Protein AF-A0A9W8ZQ40-F1 (afdb_monomer)

Organism: NCBI:txid40482

pLDDT: mean 75.4, std 16.94, range [28.48, 97.38]

Foldseek 3Di:
DQQKAKDLPLFPDPCSVVLRVCLVLLVVVLCVQAQALAGGDDDQWHFLLCRLLSQLLCLQSVNVVSSPSNLCLLVQLQVVQQCCCCPVVPQPFAGAQFRIGDSNSDHDDDPQRVAERNSLLRNLDDLRSLVRSLGRLLRDDFQHADPFNLADSHQQDQQQLVLQSSLVSLVSSVVVCVVVVHDRPPSSVVCSVPRDAQDLQLRRGDNCLLPDLSNQQEELSLLCCPPVRDPGPNDDVVSSVVSVVSSVVRHPQQRYADQDDDPPQDADPVGHTRRHHRCSSVCVSVVQVVPAPDDLCNLVPDPDPPDDSDRRDMHMGNGDDSDDPD

Mean predicted aligned error: 10.19 Å

Secondary structure (DSSP, 8-state):
----EEE-TT--STTHHHHHHHHHHHHHHHHHHH-SSSPPBSSSSEETTTHHHHHGGGTTTT-HHHHHHHHTHHHHHHHHHHIIIIIIS--SSS-PPPSEE-TT-PBPS-HHHHHB-TTTT---SSHHHHHHHHHHHTS--SS-B-TTS-S-TTT--S-HHHHHHHHHHHHHHHHHHHHTTPPPPHHHHHHHHHSPPPP-SGGGS-TTTTT-GGGSSS--GGGGGTTTSPP-TT--HHHHHHHHHHHHHH--TTT--SSS--SS-EE-TTS-EET----HHHHHHHHHHTTTT--HHHHHTTSSTTS-SS----EEES---S----

Solvent-accessible surface area (backbone atoms only — not comparable to full-atom values): 18743 Å² total; per-residue (Å²): 134,83,67,44,51,74,46,49,85,64,36,85,56,88,58,36,65,60,50,49,52,49,54,56,49,50,54,52,50,46,53,74,63,38,49,46,61,58,60,45,58,83,78,93,32,27,36,46,58,48,37,58,68,67,32,57,49,30,34,33,45,55,34,48,72,46,35,51,48,25,58,56,50,57,68,70,35,43,69,60,22,31,48,47,35,33,70,74,68,62,42,95,50,34,28,58,73,56,38,34,23,50,99,84,60,48,66,50,92,54,72,60,43,76,26,53,58,68,39,51,63,66,58,82,58,64,71,68,48,28,47,24,29,40,46,26,65,50,65,76,68,82,61,34,30,58,86,51,65,66,64,61,30,87,73,50,55,68,36,34,48,60,49,49,46,48,38,49,36,37,49,49,48,46,53,50,28,54,75,70,72,45,88,66,64,65,56,40,58,51,40,47,74,64,56,74,76,64,38,80,70,63,35,29,68,48,99,56,43,88,74,42,64,76,62,31,38,43,47,71,55,75,52,38,53,59,80,71,38,69,94,46,90,82,67,52,68,69,58,50,50,52,52,43,54,50,44,72,75,58,44,39,55,82,57,24,50,45,55,81,67,50,98,73,79,43,60,48,99,87,69,48,56,57,45,41,55,67,35,67,67,47,54,49,46,54,58,47,62,79,47,48,90,63,50,74,68,60,54,74,63,69,85,62,86,94,60,78,73,69,73,81,44,55,50,69,41,53,65,40,76,76,71,77,86,126

InterPro domains:
  IPR008928 Six-hairpin glycosidase superfamily [SSF48208] (13-252)

Structure (mmCIF, N/CA/C/O backbone):
data_AF-A0A9W8ZQ40-F1
#
_entry.id   AF-A0A9W8ZQ40-F1
#
loop_
_atom_site.group_PDB
_atom_site.id
_atom_site.type_symbol
_atom_site.label_atom_id
_atom_site.label_alt_id
_atom_site.label_comp_id
_atom_site.label_asym_id
_atom_site.label_entity_id
_atom_site.label_seq_id
_atom_site.pdbx_PDB_ins_code
_atom_site.Cartn_x
_atom_site.Cartn_y
_atom_site.Cartn_z
_atom_site.occupancy
_atom_site.B_iso_or_equiv
_atom_site.auth_seq_id
_atom_site.auth_comp_id
_atom_site.auth_asym_id
_atom_site.auth_atom_id
_atom_site.pdbx_PDB_model_num
ATOM 1 N N . MET A 1 1 ? 30.594 -1.308 -3.135 1.00 40.81 1 MET A N 1
ATOM 2 C CA . MET A 1 1 ? 30.286 -2.737 -3.331 1.00 40.81 1 MET A CA 1
ATOM 3 C C . MET A 1 1 ? 28.881 -2.822 -3.890 1.00 40.81 1 MET A C 1
ATOM 5 O O . MET A 1 1 ? 27.976 -2.235 -3.310 1.00 40.81 1 MET A O 1
ATOM 9 N N . VAL A 1 2 ? 28.746 -3.383 -5.091 1.00 49.25 2 VAL A N 1
ATOM 10 C CA . VAL A 1 2 ? 27.466 -3.583 -5.780 1.00 49.25 2 VAL A CA 1
ATOM 11 C C . VAL A 1 2 ? 27.025 -4.997 -5.413 1.00 49.25 2 VAL A C 1
ATOM 13 O O . VAL A 1 2 ? 27.487 -5.946 -6.027 1.00 49.25 2 VAL A O 1
ATOM 16 N N . ASP A 1 3 ? 26.208 -5.144 -4.370 1.00 64.56 3 ASP A N 1
ATOM 17 C CA . ASP A 1 3 ? 25.923 -6.462 -3.766 1.00 64.56 3 ASP A CA 1
ATOM 18 C C . ASP A 1 3 ? 24.854 -7.289 -4.503 1.00 64.56 3 ASP A C 1
ATOM 20 O O . ASP A 1 3 ? 24.469 -8.362 -4.045 1.00 64.56 3 ASP A O 1
ATOM 24 N N . SER A 1 4 ? 24.360 -6.836 -5.660 1.00 71.50 4 SER A N 1
ATOM 25 C CA . SER A 1 4 ? 23.526 -7.670 -6.540 1.00 71.50 4 SER A CA 1
ATOM 26 C C . SER A 1 4 ? 23.573 -7.185 -7.981 1.00 71.50 4 SER A C 1
ATOM 28 O O . SER A 1 4 ? 23.633 -5.974 -8.205 1.00 71.50 4 SER A O 1
ATOM 30 N N . SER A 1 5 ? 23.465 -8.080 -8.959 1.00 75.00 5 SER A N 1
ATOM 31 C CA . SER A 1 5 ? 23.420 -7.733 -10.383 1.00 75.00 5 SER A CA 1
ATOM 32 C C . SER A 1 5 ? 22.507 -8.672 -11.177 1.00 75.00 5 SER A C 1
ATOM 34 O O . SER A 1 5 ? 22.215 -9.789 -10.753 1.00 75.00 5 SER A O 1
ATOM 36 N N . ILE A 1 6 ? 22.024 -8.187 -12.321 1.00 75.19 6 ILE A N 1
ATOM 37 C CA . ILE A 1 6 ? 21.297 -8.982 -13.314 1.00 75.19 6 ILE A CA 1
ATOM 38 C C . ILE A 1 6 ? 22.082 -8.853 -14.612 1.00 75.19 6 ILE A C 1
ATOM 40 O O . ILE A 1 6 ? 22.222 -7.743 -15.124 1.00 75.19 6 ILE A O 1
ATOM 44 N N . SER A 1 7 ? 22.582 -9.967 -15.142 1.00 76.00 7 SER A N 1
ATOM 45 C CA . SER A 1 7 ? 23.215 -9.992 -16.458 1.00 76.00 7 SER A CA 1
ATOM 46 C C . SER A 1 7 ? 22.220 -10.446 -17.515 1.00 76.00 7 SER A C 1
ATOM 48 O O . SER A 1 7 ? 21.601 -11.506 -17.403 1.00 76.00 7 SER A O 1
ATOM 50 N N . LEU A 1 8 ? 22.115 -9.641 -18.571 1.00 73.69 8 LEU A N 1
ATOM 51 C CA . LEU A 1 8 ? 21.320 -9.926 -19.765 1.00 73.69 8 LEU A CA 1
ATOM 52 C C . LEU A 1 8 ? 22.196 -10.348 -20.959 1.00 73.69 8 LEU A C 1
ATOM 54 O O . LEU A 1 8 ? 21.698 -10.451 -22.074 1.00 73.69 8 LEU A O 1
ATOM 58 N N . SER A 1 9 ? 23.494 -10.603 -20.745 1.00 69.25 9 SER A N 1
ATOM 59 C CA . SER A 1 9 ? 24.471 -10.882 -21.814 1.00 69.25 9 SER A CA 1
ATOM 60 C C . SER A 1 9 ? 24.196 -12.159 -22.619 1.00 69.25 9 SER A C 1
ATOM 62 O O . SER A 1 9 ? 24.742 -12.328 -23.705 1.00 69.25 9 SER A O 1
ATOM 64 N N . GLY A 1 10 ? 23.358 -13.060 -22.099 1.00 68.81 10 GLY A N 1
ATOM 65 C CA . GLY A 1 10 ? 22.912 -14.265 -22.795 1.00 68.81 10 GLY A CA 1
ATOM 66 C C . GLY A 1 10 ? 21.718 -14.053 -23.732 1.00 68.81 10 GLY A C 1
ATOM 67 O O . GLY A 1 10 ? 21.309 -15.009 -24.392 1.00 68.81 10 GLY A O 1
ATOM 68 N N . LEU A 1 11 ? 21.135 -12.849 -23.777 1.00 71.50 11 LEU A N 1
ATOM 69 C CA . LEU A 1 11 ? 19.979 -12.536 -24.615 1.00 71.50 11 LEU A CA 1
ATOM 70 C C . LEU A 1 11 ? 20.416 -12.101 -26.016 1.00 71.50 11 LEU A C 1
ATOM 72 O O . LEU A 1 11 ? 21.271 -11.238 -26.178 1.00 71.50 11 LEU A O 1
ATOM 76 N N . THR A 1 12 ? 19.767 -12.654 -27.039 1.00 72.94 12 THR A N 1
ATOM 77 C CA . THR A 1 12 ? 19.963 -12.252 -28.443 1.00 72.94 12 THR A CA 1
ATOM 78 C C . THR A 1 12 ? 19.018 -11.127 -28.880 1.00 72.94 12 THR A C 1
ATOM 80 O O . THR A 1 12 ? 19.066 -10.696 -30.030 1.00 72.94 12 THR A O 1
ATOM 83 N N . ASP A 1 13 ? 18.115 -10.685 -27.999 1.00 75.88 13 ASP A N 1
ATOM 84 C CA . ASP A 1 13 ? 17.170 -9.599 -28.270 1.00 75.88 13 ASP A CA 1
ATOM 85 C C . ASP A 1 13 ? 17.900 -8.248 -28.272 1.00 75.88 13 ASP A C 1
ATOM 87 O O . ASP A 1 13 ? 18.613 -7.915 -27.325 1.00 75.88 13 ASP A O 1
ATOM 91 N N . SER A 1 14 ? 17.691 -7.441 -29.313 1.00 76.50 14 SER A N 1
ATOM 92 C CA . SER A 1 14 ? 18.357 -6.142 -29.483 1.00 76.50 14 SER A CA 1
ATOM 93 C C . SER A 1 14 ? 18.017 -5.116 -28.396 1.00 76.50 14 SER A C 1
ATOM 95 O O . SER A 1 14 ? 18.701 -4.103 -28.273 1.00 76.50 14 SER A O 1
ATOM 97 N N . ARG A 1 15 ? 16.9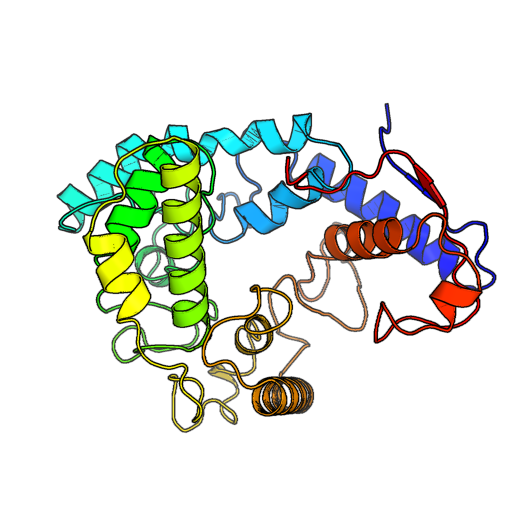82 -5.362 -27.583 1.00 75.38 15 ARG A N 1
ATOM 98 C CA . ARG A 1 15 ? 16.580 -4.507 -26.455 1.00 75.38 15 ARG A CA 1
ATOM 99 C C . ARG A 1 15 ? 17.289 -4.866 -25.144 1.00 75.38 15 ARG A C 1
ATOM 101 O O . ARG A 1 15 ? 17.043 -4.200 -24.135 1.00 75.38 15 ARG A O 1
ATOM 108 N N . ALA A 1 16 ? 18.133 -5.900 -25.122 1.00 72.38 16 ALA A N 1
ATOM 109 C CA . ALA A 1 16 ? 18.810 -6.367 -23.911 1.00 72.38 16 ALA A CA 1
ATOM 110 C C . ALA A 1 16 ? 19.732 -5.295 -23.308 1.00 72.38 16 ALA A C 1
ATOM 112 O O . ALA A 1 16 ? 19.645 -5.022 -22.110 1.00 72.38 16 ALA A O 1
ATOM 113 N N . ASP A 1 17 ? 20.537 -4.625 -24.135 1.00 75.62 17 ASP A N 1
ATOM 114 C CA . ASP A 1 17 ? 21.446 -3.565 -23.680 1.00 75.62 17 ASP A CA 1
ATOM 115 C C . ASP A 1 17 ? 20.684 -2.367 -23.105 1.00 75.62 17 ASP A C 1
ATOM 117 O O . ASP A 1 17 ? 21.018 -1.860 -22.033 1.00 75.62 17 ASP A O 1
ATOM 121 N N . GLU A 1 18 ? 19.603 -1.952 -23.769 1.00 76.75 18 GLU A N 1
ATOM 122 C CA . GLU A 1 18 ? 18.742 -0.871 -23.283 1.00 76.75 18 GLU A CA 1
ATOM 123 C C . GLU A 1 18 ? 18.038 -1.253 -21.972 1.00 76.75 18 GLU A C 1
ATOM 125 O O . GLU A 1 18 ? 17.934 -0.435 -21.056 1.00 76.75 18 GLU A O 1
ATOM 130 N N . SER A 1 19 ? 17.611 -2.509 -21.833 1.00 72.50 19 SER A N 1
ATOM 131 C CA . SER A 1 19 ? 17.032 -3.019 -20.585 1.00 72.50 19 SER A CA 1
ATOM 132 C C . SER A 1 19 ? 18.060 -3.016 -19.454 1.00 72.50 19 SER A C 1
ATOM 134 O O . SER A 1 19 ? 17.769 -2.555 -18.351 1.00 72.50 19 SER A O 1
ATOM 136 N N . HIS A 1 20 ? 19.289 -3.455 -19.730 1.00 75.94 20 HIS A N 1
ATOM 137 C CA . HIS A 1 20 ? 20.375 -3.451 -18.756 1.00 75.94 20 HIS A CA 1
ATOM 138 C C . HIS A 1 20 ? 20.727 -2.020 -18.318 1.00 75.94 20 HIS A C 1
ATOM 140 O O . HIS A 1 20 ? 20.820 -1.746 -17.118 1.00 75.94 20 HIS A O 1
ATOM 146 N N . ARG A 1 21 ? 20.824 -1.080 -19.270 1.00 80.75 21 ARG A N 1
ATOM 147 C CA . ARG A 1 21 ? 21.038 0.346 -18.990 1.00 80.75 21 ARG A CA 1
ATOM 148 C C . ARG A 1 21 ? 19.949 0.904 -18.074 1.00 80.75 21 ARG A C 1
ATOM 150 O O . ARG A 1 21 ? 20.272 1.589 -17.106 1.00 80.75 21 ARG A O 1
ATOM 157 N N . ARG A 1 22 ? 18.675 0.588 -18.338 1.00 78.50 22 ARG A N 1
ATOM 158 C CA . ARG A 1 22 ? 17.534 1.018 -17.508 1.00 78.50 22 ARG A CA 1
ATOM 159 C C . ARG A 1 22 ? 17.594 0.443 -16.101 1.00 78.50 22 ARG A C 1
ATOM 161 O O . ARG A 1 22 ? 17.382 1.188 -15.155 1.00 78.50 22 ARG A O 1
ATOM 168 N N . ILE A 1 23 ? 17.943 -0.833 -15.943 1.00 76.94 23 ILE A N 1
ATOM 169 C CA . ILE A 1 23 ? 18.099 -1.452 -14.619 1.00 76.94 23 ILE A CA 1
ATOM 170 C C . ILE A 1 23 ? 19.175 -0.718 -13.812 1.00 76.94 23 ILE A C 1
ATOM 172 O O . ILE A 1 23 ? 18.920 -0.313 -12.679 1.00 76.94 23 ILE A O 1
ATOM 176 N N . ILE A 1 24 ? 20.361 -0.505 -14.395 1.00 80.31 24 ILE A N 1
ATOM 177 C CA . ILE A 1 24 ? 21.461 0.205 -13.723 1.00 80.31 24 ILE A CA 1
ATOM 178 C C . ILE A 1 24 ? 21.041 1.636 -13.372 1.00 80.31 24 ILE A C 1
ATOM 180 O O . ILE A 1 24 ? 21.219 2.070 -12.233 1.00 80.31 24 ILE A O 1
ATOM 184 N N . PHE A 1 25 ? 20.460 2.357 -14.332 1.00 79.06 25 PHE A N 1
ATOM 185 C CA . PHE A 1 25 ? 20.051 3.744 -14.148 1.00 79.06 25 PHE A CA 1
ATOM 186 C C . PHE A 1 25 ? 18.957 3.889 -13.084 1.00 79.06 25 PHE A C 1
ATOM 188 O O . PHE A 1 25 ? 19.091 4.712 -12.184 1.00 79.06 25 PHE A O 1
ATOM 195 N N . SER A 1 26 ? 17.927 3.040 -13.104 1.00 80.12 26 SER A N 1
ATOM 196 C CA . SER A 1 26 ? 16.889 3.031 -12.073 1.00 80.12 26 SER A CA 1
ATOM 197 C C . SER A 1 26 ? 17.472 2.740 -10.693 1.00 80.12 26 SER A C 1
ATOM 199 O O . SER A 1 26 ? 17.144 3.441 -9.743 1.00 80.12 26 SER A O 1
ATOM 201 N N . ARG A 1 27 ? 18.392 1.775 -10.555 1.00 81.69 27 ARG A N 1
ATOM 202 C CA . ARG A 1 27 ? 19.047 1.514 -9.260 1.00 81.69 27 ARG A CA 1
ATOM 203 C C . ARG A 1 27 ? 19.869 2.700 -8.765 1.00 81.69 27 ARG A C 1
ATOM 205 O O . ARG A 1 27 ? 19.871 2.966 -7.564 1.00 81.69 27 ARG A O 1
ATOM 212 N N . TYR A 1 28 ? 20.550 3.406 -9.667 1.00 82.88 28 TYR A N 1
ATOM 213 C CA . TYR A 1 28 ? 21.244 4.649 -9.337 1.00 82.88 28 TYR A CA 1
ATOM 214 C C . TYR A 1 28 ? 20.258 5.715 -8.842 1.00 82.88 28 TYR A C 1
ATOM 216 O O . TYR A 1 28 ? 20.447 6.238 -7.745 1.00 82.88 28 TYR A O 1
ATOM 224 N N . LEU A 1 29 ? 19.175 5.970 -9.586 1.00 82.00 29 LEU A N 1
ATOM 225 C CA . LEU A 1 29 ? 18.160 6.961 -9.220 1.00 82.00 29 LEU A CA 1
ATOM 226 C C . LEU A 1 29 ? 17.507 6.661 -7.871 1.00 82.00 29 LEU A C 1
ATOM 228 O O . LEU A 1 29 ? 17.434 7.556 -7.033 1.00 82.00 29 LEU A O 1
ATOM 232 N N . MET A 1 30 ? 17.088 5.417 -7.619 1.00 83.38 30 MET A N 1
ATOM 233 C CA . MET A 1 30 ? 16.508 5.067 -6.318 1.00 83.38 30 MET A CA 1
ATOM 234 C C . MET A 1 30 ? 17.539 5.217 -5.204 1.00 83.38 30 MET A C 1
ATOM 236 O O . MET A 1 30 ? 17.209 5.657 -4.112 1.00 83.38 30 MET A O 1
ATOM 240 N N . ARG A 1 31 ? 18.822 4.921 -5.450 1.00 86.19 31 ARG A N 1
ATOM 241 C CA . ARG A 1 31 ? 19.834 5.067 -4.396 1.00 86.19 31 ARG A CA 1
ATOM 242 C C . ARG A 1 31 ? 20.121 6.528 -4.071 1.00 86.19 31 ARG A C 1
ATOM 244 O O . ARG A 1 31 ? 20.396 6.834 -2.918 1.00 86.19 31 ARG A O 1
ATOM 251 N N . VAL A 1 32 ? 20.076 7.412 -5.062 1.00 84.94 32 VAL A N 1
ATOM 252 C CA . VAL A 1 32 ? 20.256 8.853 -4.849 1.00 84.94 32 VAL A CA 1
ATOM 253 C C . VAL A 1 32 ? 19.047 9.458 -4.134 1.00 84.94 32 VAL A C 1
ATOM 255 O O . VAL A 1 32 ? 19.237 10.247 -3.214 1.00 84.94 32 VAL A O 1
ATOM 258 N N . ASN A 1 33 ? 17.829 9.066 -4.514 1.00 81.94 33 ASN A N 1
ATOM 259 C CA . ASN A 1 33 ? 16.605 9.729 -4.053 1.00 81.94 33 ASN A CA 1
ATOM 260 C C . ASN A 1 33 ? 15.918 9.049 -2.853 1.00 81.94 33 ASN A C 1
ATOM 262 O O . ASN A 1 33 ? 15.181 9.706 -2.129 1.00 81.94 33 ASN A O 1
ATOM 266 N N . GLU A 1 34 ? 16.147 7.752 -2.617 1.00 84.88 34 GLU A N 1
ATOM 267 C CA . GLU A 1 34 ? 15.316 6.935 -1.709 1.00 84.88 34 GLU A CA 1
ATOM 268 C C . GLU A 1 34 ? 16.112 6.173 -0.638 1.00 84.88 34 GLU A C 1
ATOM 270 O O . GLU A 1 34 ? 15.546 5.398 0.131 1.00 84.88 34 GLU A O 1
ATOM 275 N N . ALA A 1 35 ? 17.434 6.357 -0.577 1.00 88.00 35 ALA A N 1
ATOM 276 C CA . ALA A 1 35 ? 18.311 5.651 0.367 1.00 88.00 35 ALA A CA 1
ATOM 277 C C . ALA A 1 35 ? 18.724 6.495 1.592 1.00 88.00 35 ALA A C 1
ATOM 279 O O . ALA A 1 35 ? 19.734 6.188 2.247 1.00 88.00 35 ALA A O 1
ATOM 280 N N . ALA A 1 36 ? 17.983 7.573 1.862 1.00 87.25 36 ALA A N 1
ATOM 281 C CA . ALA A 1 36 ? 18.170 8.453 3.012 1.00 87.25 36 ALA A CA 1
ATOM 282 C C . ALA A 1 36 ? 17.646 7.820 4.319 1.00 87.25 36 ALA A C 1
ATOM 284 O O . ALA A 1 36 ? 17.129 6.701 4.328 1.00 87.25 36 ALA A O 1
ATOM 285 N N . GLU A 1 37 ? 17.839 8.521 5.440 1.00 87.75 37 GLU A N 1
ATOM 286 C CA . GLU A 1 37 ? 17.262 8.132 6.737 1.00 87.75 37 GLU A CA 1
ATOM 287 C C . GLU A 1 37 ? 15.770 8.453 6.823 1.00 87.75 37 GLU A C 1
ATOM 289 O O . GLU A 1 37 ? 15.023 7.704 7.444 1.00 87.75 37 GLU A O 1
ATOM 294 N N . ASP A 1 38 ? 15.323 9.512 6.152 1.00 85.19 38 ASP A N 1
ATOM 295 C CA . ASP A 1 38 ? 13.904 9.822 6.028 1.00 85.19 38 ASP A CA 1
ATOM 296 C C . ASP A 1 38 ? 13.255 9.026 4.882 1.00 85.19 38 ASP A C 1
ATOM 298 O O . ASP A 1 38 ? 13.936 8.637 3.923 1.00 85.19 38 ASP A O 1
ATOM 302 N N . PRO A 1 39 ? 11.935 8.770 4.953 1.00 84.19 39 PRO A N 1
ATOM 303 C CA . PRO A 1 39 ? 11.182 8.209 3.842 1.00 84.19 39 PRO A CA 1
ATOM 304 C C . PRO A 1 39 ? 11.370 9.006 2.542 1.00 84.19 39 PRO A C 1
ATOM 306 O O . PRO A 1 39 ? 11.442 10.239 2.594 1.00 84.19 39 PRO A O 1
ATOM 309 N N . PRO A 1 40 ? 11.346 8.329 1.383 1.00 80.12 40 PRO A N 1
ATOM 310 C CA . PRO A 1 40 ? 11.388 8.966 0.070 1.00 80.12 40 PRO A CA 1
ATOM 311 C C . PRO A 1 40 ? 10.365 10.098 -0.065 1.00 80.12 40 PRO A C 1
ATOM 313 O O . PRO A 1 40 ? 9.242 10.001 0.437 1.00 80.12 40 PRO A O 1
ATOM 316 N N . GLN A 1 41 ? 10.785 11.185 -0.712 1.00 76.06 41 GLN A N 1
ATOM 317 C CA . GLN A 1 41 ? 9.986 12.395 -0.882 1.00 76.06 41 GLN A CA 1
ATOM 318 C C . GLN A 1 41 ? 9.458 12.488 -2.312 1.00 76.06 41 GLN A C 1
ATOM 320 O O . GLN A 1 41 ? 10.185 12.209 -3.264 1.00 76.06 41 GLN A O 1
ATOM 325 N N . GLU A 1 42 ? 8.219 12.945 -2.461 1.00 66.44 42 GLU A N 1
ATOM 326 C CA . GLU A 1 42 ? 7.603 13.167 -3.774 1.00 66.44 42 GLU A CA 1
ATOM 327 C C . GLU A 1 42 ? 7.694 14.641 -4.199 1.00 66.44 42 GLU A C 1
ATOM 329 O O . GLU A 1 42 ? 8.020 14.960 -5.339 1.00 66.44 42 GLU A O 1
ATOM 334 N N . SER A 1 43 ? 7.440 15.562 -3.264 1.00 60.34 43 SER A N 1
ATOM 335 C CA . SER A 1 43 ? 7.478 17.018 -3.477 1.00 60.34 43 SER A CA 1
ATOM 336 C C . SER A 1 43 ? 7.886 17.735 -2.185 1.00 60.34 43 SER A C 1
ATOM 338 O O . SER A 1 43 ? 7.104 18.473 -1.590 1.00 60.34 43 SER A O 1
ATOM 340 N N . ALA A 1 44 ? 9.107 17.456 -1.711 1.00 59.09 44 ALA A N 1
ATOM 341 C CA . ALA A 1 44 ? 9.698 17.921 -0.443 1.00 59.09 44 ALA A CA 1
ATOM 342 C C . ALA A 1 44 ? 9.081 17.361 0.858 1.00 59.09 44 ALA A C 1
ATOM 344 O O . ALA A 1 44 ? 9.695 17.484 1.916 1.00 59.09 44 ALA A O 1
ATOM 345 N N . ASN A 1 45 ? 7.916 16.710 0.786 1.00 63.97 45 ASN A N 1
ATOM 346 C CA . ASN A 1 45 ? 7.332 15.934 1.882 1.00 63.97 45 ASN A CA 1
ATOM 347 C C . ASN A 1 45 ? 7.441 14.434 1.605 1.00 63.97 45 ASN A C 1
ATOM 349 O O . ASN A 1 45 ? 7.435 14.002 0.450 1.00 63.97 45 ASN A O 1
ATOM 353 N N . SER A 1 46 ? 7.503 13.658 2.682 1.00 74.19 46 SER A N 1
ATOM 354 C CA . SER A 1 46 ? 7.423 12.205 2.639 1.00 74.19 46 SER A CA 1
ATOM 355 C C . SER A 1 46 ? 5.968 11.769 2.491 1.00 74.19 46 SER A C 1
ATOM 357 O O . SER A 1 46 ? 5.103 12.220 3.251 1.00 74.19 46 SER A O 1
ATOM 359 N N . THR A 1 47 ? 5.711 10.855 1.559 1.00 81.00 47 THR A N 1
ATOM 360 C CA . THR A 1 47 ? 4.388 10.256 1.347 1.00 81.00 47 THR A CA 1
ATOM 361 C C . THR A 1 47 ? 4.386 8.831 1.916 1.00 81.00 47 THR A C 1
ATOM 363 O O . THR A 1 47 ? 5.024 7.925 1.379 1.00 81.00 47 THR A O 1
ATOM 366 N N . MET A 1 48 ? 3.694 8.605 3.039 1.00 84.62 48 MET A N 1
ATOM 367 C CA . MET A 1 48 ? 3.668 7.297 3.723 1.00 84.62 48 MET A CA 1
ATOM 368 C C . MET A 1 48 ? 2.869 6.238 2.959 1.00 84.62 48 MET A C 1
ATOM 370 O O . MET A 1 48 ? 3.066 5.038 3.163 1.00 84.62 48 MET A O 1
ATOM 374 N N . GLU A 1 49 ? 1.979 6.684 2.078 1.00 76.38 49 GLU A N 1
ATOM 375 C CA . GLU A 1 49 ? 1.192 5.837 1.184 1.00 76.38 49 GLU A CA 1
ATOM 376 C C . GLU A 1 49 ? 2.074 5.140 0.136 1.00 76.38 49 GLU A C 1
ATOM 378 O O . GLU A 1 49 ? 1.827 3.996 -0.242 1.00 76.38 49 GLU A O 1
ATOM 383 N N . GLU A 1 50 ? 3.167 5.788 -0.271 1.00 77.25 50 GLU A N 1
ATOM 384 C CA . GLU A 1 50 ? 4.112 5.230 -1.230 1.00 77.25 50 GLU A CA 1
ATOM 385 C C . GLU A 1 50 ? 5.341 4.609 -0.550 1.00 77.25 50 GLU A C 1
ATOM 387 O O . GLU A 1 50 ? 6.111 3.892 -1.190 1.00 77.25 50 GLU A O 1
ATOM 392 N N . TYR A 1 51 ? 5.527 4.826 0.760 1.00 83.25 51 TYR A N 1
ATOM 393 C CA . TYR A 1 51 ? 6.729 4.415 1.494 1.00 83.25 51 TYR A CA 1
ATOM 394 C C . TYR A 1 51 ? 7.117 2.953 1.252 1.00 83.25 51 TYR A C 1
ATOM 396 O O . TYR A 1 51 ? 8.283 2.648 0.983 1.00 83.25 51 TYR A O 1
ATOM 404 N N . PHE A 1 52 ? 6.140 2.046 1.334 1.00 78.62 52 PHE A N 1
ATOM 405 C CA . PHE A 1 52 ? 6.359 0.624 1.091 1.00 78.62 52 PHE A CA 1
ATOM 406 C C . PHE A 1 52 ? 6.898 0.371 -0.327 1.00 78.62 52 PHE A C 1
ATOM 408 O O . PHE A 1 52 ? 7.868 -0.370 -0.500 1.00 78.62 52 PHE A O 1
ATOM 415 N N . TRP A 1 53 ? 6.327 1.034 -1.332 1.00 73.31 53 TRP A N 1
ATOM 416 C CA . TRP A 1 53 ? 6.718 0.914 -2.738 1.00 73.31 53 TRP A CA 1
ATOM 417 C C . TRP A 1 53 ? 8.132 1.433 -2.983 1.00 73.31 53 TRP A C 1
ATOM 419 O O . TRP A 1 53 ? 8.934 0.767 -3.632 1.00 73.31 53 TRP A O 1
ATOM 429 N N . HIS A 1 54 ? 8.497 2.550 -2.374 1.00 78.62 54 HIS A N 1
ATOM 430 C CA . HIS A 1 54 ? 9.843 3.093 -2.525 1.00 78.62 54 HIS A CA 1
ATOM 431 C C . HIS A 1 54 ? 10.903 2.402 -1.660 1.00 78.62 54 HIS A C 1
ATOM 433 O O . HIS A 1 54 ? 12.097 2.531 -1.908 1.00 78.62 54 HIS A O 1
ATOM 439 N N . SER A 1 55 ? 10.503 1.646 -0.637 1.00 80.62 55 SER A N 1
ATOM 440 C CA . SER A 1 55 ? 11.470 1.079 0.311 1.00 80.62 55 SER A CA 1
ATOM 441 C C . SER A 1 55 ? 11.650 -0.423 0.162 1.00 80.62 55 SER A C 1
ATOM 443 O O . SER A 1 55 ? 12.778 -0.913 0.198 1.00 80.62 55 SER A O 1
ATOM 445 N N . ALA A 1 56 ? 10.583 -1.202 -0.007 1.00 78.25 56 ALA A N 1
ATOM 446 C CA . ALA A 1 56 ? 10.724 -2.656 0.037 1.00 78.25 56 ALA A CA 1
ATOM 447 C C . ALA A 1 56 ? 11.420 -3.250 -1.212 1.00 78.25 56 ALA A C 1
ATOM 449 O O . ALA A 1 56 ? 11.832 -4.410 -1.164 1.00 78.25 56 ALA A O 1
ATOM 450 N N . HIS A 1 57 ? 11.671 -2.472 -2.283 1.00 77.88 57 HIS A N 1
ATOM 451 C CA . HIS A 1 57 ? 12.421 -2.957 -3.455 1.00 77.88 57 HIS A CA 1
ATOM 452 C C . HIS A 1 57 ? 13.875 -3.239 -3.104 1.00 77.88 57 HIS A C 1
ATOM 454 O O . HIS A 1 57 ? 14.468 -4.153 -3.669 1.00 77.88 57 HIS A O 1
ATOM 460 N N . TRP A 1 58 ? 14.423 -2.550 -2.101 1.00 82.56 58 TRP A N 1
ATOM 461 C CA . TRP A 1 58 ? 15.771 -2.789 -1.603 1.00 82.56 58 TRP A CA 1
ATOM 462 C C . TRP A 1 58 ? 15.996 -4.231 -1.131 1.00 82.56 58 TRP A C 1
ATOM 464 O O . TRP A 1 58 ? 17.108 -4.745 -1.259 1.00 82.56 58 TRP A O 1
ATOM 474 N N . ALA A 1 59 ? 14.960 -4.898 -0.610 1.00 79.12 59 ALA A N 1
ATOM 475 C CA . ALA A 1 59 ? 15.067 -6.247 -0.060 1.00 79.12 59 ALA A CA 1
ATOM 476 C C . A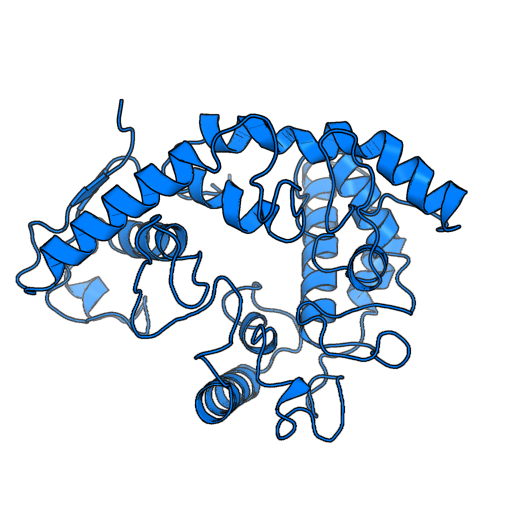LA A 1 59 ? 15.401 -7.315 -1.126 1.00 79.12 59 ALA A C 1
ATOM 478 O O . ALA A 1 59 ? 16.395 -8.019 -0.937 1.00 79.12 59 ALA A O 1
ATOM 479 N N . PRO A 1 60 ? 14.673 -7.419 -2.261 1.00 74.25 60 PRO A N 1
ATOM 480 C CA . PRO A 1 60 ? 15.045 -8.299 -3.372 1.00 74.25 60 PRO A CA 1
ATOM 481 C C . PRO A 1 60 ? 16.480 -8.127 -3.883 1.00 74.25 60 PRO A C 1
ATOM 483 O O . PRO A 1 60 ? 17.123 -9.107 -4.253 1.00 74.25 60 PRO A O 1
ATOM 486 N N . TRP A 1 61 ? 17.005 -6.898 -3.855 1.00 78.69 61 TRP A N 1
ATOM 487 C CA . TRP A 1 61 ? 18.384 -6.563 -4.234 1.00 78.69 61 TRP A CA 1
ATOM 488 C C . TRP A 1 61 ? 19.401 -6.745 -3.097 1.00 78.69 61 TRP A C 1
ATOM 490 O O . TRP A 1 61 ? 20.492 -6.181 -3.149 1.00 78.69 61 TRP A O 1
ATOM 500 N N . SER A 1 62 ? 19.021 -7.449 -2.026 1.00 81.56 62 SER A N 1
ATOM 501 C CA . SER A 1 62 ? 19.832 -7.683 -0.824 1.00 81.56 62 SER A CA 1
ATOM 502 C C . SER A 1 62 ? 20.400 -6.417 -0.169 1.00 81.56 62 SER A C 1
ATOM 504 O O . SER A 1 62 ? 21.269 -6.491 0.698 1.00 81.56 62 SER A O 1
ATOM 506 N N . ASN A 1 63 ? 19.853 -5.245 -0.495 1.00 86.75 63 ASN A N 1
ATOM 507 C CA . ASN A 1 63 ? 20.225 -3.946 0.055 1.00 86.75 63 ASN A CA 1
ATOM 508 C C . ASN A 1 63 ? 19.436 -3.658 1.340 1.00 86.75 63 ASN A C 1
ATOM 510 O O . ASN A 1 63 ? 18.841 -2.597 1.528 1.00 86.75 63 ASN A O 1
ATOM 514 N N . TRP A 1 64 ? 19.422 -4.629 2.252 1.00 85.62 64 TRP A N 1
ATOM 515 C CA . TRP A 1 64 ? 18.693 -4.540 3.516 1.00 85.62 64 TRP A CA 1
ATOM 516 C C . TRP A 1 64 ? 19.186 -3.411 4.422 1.00 85.62 64 TRP A C 1
ATOM 518 O O . TRP A 1 64 ? 18.434 -2.932 5.266 1.00 85.62 64 TRP A O 1
ATOM 528 N N . ASP A 1 65 ? 20.448 -3.006 4.288 1.00 89.62 65 ASP A N 1
ATOM 529 C CA . ASP A 1 65 ? 20.984 -1.824 4.955 1.00 89.62 65 ASP A CA 1
ATOM 530 C C . ASP A 1 65 ? 20.236 -0.561 4.516 1.00 89.62 65 ASP A C 1
ATOM 532 O O . ASP A 1 65 ? 19.850 0.222 5.378 1.00 89.62 65 ASP A O 1
ATOM 536 N N . LEU A 1 66 ? 19.955 -0.409 3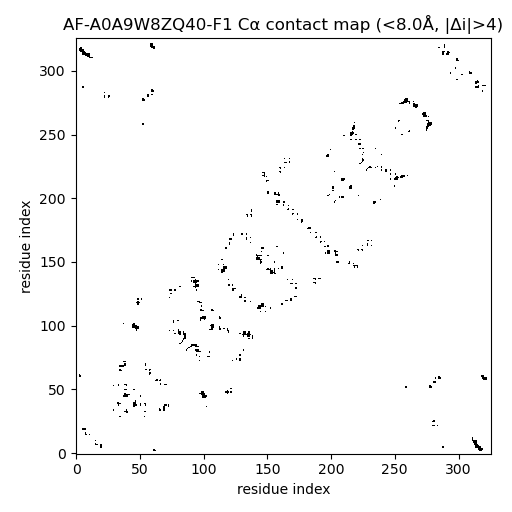.216 1.00 89.44 66 LEU A N 1
ATOM 537 C CA . LEU A 1 66 ? 19.202 0.725 2.681 1.00 89.44 66 LEU A CA 1
ATOM 538 C C . LEU A 1 66 ? 17.744 0.702 3.126 1.00 89.44 66 LEU A C 1
ATOM 540 O O . LEU A 1 66 ? 17.265 1.702 3.648 1.00 89.44 66 LEU A O 1
ATOM 544 N N . PHE A 1 67 ? 17.075 -0.452 3.019 1.00 85.62 67 PHE A N 1
ATOM 545 C CA . PHE A 1 67 ? 15.704 -0.612 3.518 1.00 85.62 67 PHE A CA 1
ATOM 546 C C . PHE A 1 67 ? 15.576 -0.203 4.991 1.00 85.62 67 PHE A C 1
ATOM 548 O O . PHE A 1 67 ? 14.607 0.430 5.403 1.00 85.62 67 PHE A O 1
ATOM 555 N N . ARG A 1 68 ? 16.557 -0.581 5.822 1.00 86.75 68 ARG A N 1
ATOM 556 C CA . ARG A 1 68 ? 16.477 -0.363 7.269 1.00 86.75 68 ARG A CA 1
ATOM 557 C C . ARG A 1 68 ? 16.617 1.100 7.680 1.00 86.75 68 ARG A C 1
ATOM 559 O O . ARG A 1 68 ? 16.069 1.417 8.736 1.00 86.75 68 ARG A O 1
ATOM 566 N N . ARG A 1 69 ? 17.291 1.947 6.889 1.00 89.94 69 ARG A N 1
ATOM 567 C CA . ARG A 1 69 ? 17.573 3.359 7.225 1.00 89.94 69 ARG A CA 1
ATOM 568 C C . ARG A 1 69 ? 16.307 4.130 7.572 1.00 89.94 69 ARG A C 1
ATOM 570 O O . ARG A 1 69 ? 16.235 4.688 8.658 1.00 89.94 69 ARG A O 1
ATOM 577 N N . SER A 1 70 ? 15.300 4.053 6.708 1.00 88.25 70 SER A N 1
ATOM 578 C CA . SER A 1 70 ? 14.025 4.751 6.887 1.00 88.25 70 SER A CA 1
ATOM 579 C C . SER A 1 70 ? 12.941 3.912 7.554 1.00 88.25 70 SER A C 1
ATOM 581 O O . SER A 1 70 ? 11.929 4.451 7.983 1.00 88.25 70 SER A O 1
ATOM 583 N N . SER A 1 71 ? 13.145 2.597 7.716 1.00 87.00 71 SER A N 1
ATOM 584 C CA . SER A 1 71 ? 12.090 1.707 8.228 1.00 87.00 71 SER A CA 1
ATOM 585 C C . SER A 1 71 ? 11.578 2.107 9.611 1.00 87.00 71 SER A C 1
ATOM 587 O O . SER A 1 71 ? 10.378 2.045 9.858 1.00 87.00 71 SER A O 1
ATOM 589 N N . ASN A 1 72 ? 12.450 2.599 10.495 1.00 88.19 72 ASN A N 1
ATOM 590 C CA . ASN A 1 72 ? 12.061 2.988 11.853 1.00 88.19 72 ASN A CA 1
ATOM 591 C C . ASN A 1 72 ? 11.121 4.206 11.911 1.00 88.19 72 ASN A C 1
ATOM 593 O O . ASN A 1 72 ? 10.672 4.544 13.005 1.00 88.19 72 ASN A O 1
ATOM 597 N N . VAL A 1 73 ? 10.795 4.836 10.774 1.00 89.75 73 VAL A N 1
ATOM 598 C CA . VAL A 1 73 ? 9.851 5.957 10.687 1.00 89.75 73 VAL A CA 1
ATOM 599 C C . VAL A 1 73 ? 8.544 5.675 11.428 1.00 89.75 73 VAL A C 1
ATOM 601 O O . VAL A 1 73 ? 8.096 6.515 12.200 1.00 89.75 73 VAL A O 1
ATOM 604 N N . TYR A 1 74 ? 7.972 4.474 11.295 1.00 91.50 74 TYR A N 1
ATOM 605 C CA . TYR A 1 74 ? 6.714 4.132 11.963 1.00 91.50 74 TYR A CA 1
ATOM 606 C C . TYR A 1 74 ? 6.854 4.123 13.487 1.00 91.50 74 TYR A C 1
ATOM 608 O O . TYR A 1 74 ? 5.994 4.638 14.195 1.00 91.50 74 TYR A O 1
ATOM 616 N N . THR A 1 75 ? 7.970 3.612 14.008 1.00 92.25 75 THR A N 1
ATOM 617 C CA . THR A 1 75 ? 8.264 3.661 15.445 1.00 92.25 75 THR A CA 1
ATOM 618 C C . THR A 1 75 ? 8.447 5.103 15.921 1.00 92.25 75 THR A C 1
ATOM 620 O O . THR A 1 75 ? 7.904 5.476 16.958 1.00 92.25 75 THR A O 1
ATOM 623 N N . SER A 1 76 ? 9.161 5.931 15.153 1.00 91.88 76 SER A N 1
ATOM 624 C CA . SER A 1 76 ? 9.359 7.354 15.462 1.00 91.88 76 SER A CA 1
ATOM 625 C C . SER A 1 76 ? 8.047 8.148 15.432 1.00 91.88 76 SER A C 1
ATOM 627 O O . SER A 1 76 ? 7.849 9.056 16.237 1.00 91.88 76 SER A O 1
ATOM 629 N N . PHE A 1 77 ? 7.136 7.800 14.523 1.00 93.62 77 PHE A N 1
ATOM 630 C CA . PHE A 1 77 ? 5.855 8.479 14.321 1.00 93.62 77 PHE A CA 1
ATOM 631 C C . PHE A 1 77 ? 4.746 7.963 15.238 1.00 93.62 77 PHE A C 1
ATOM 633 O O . PHE A 1 77 ? 3.723 8.633 15.392 1.00 93.62 77 PHE A O 1
ATOM 640 N N . LEU A 1 78 ? 4.919 6.798 15.866 1.00 94.56 78 LEU A N 1
ATOM 641 C CA . LEU A 1 78 ? 3.889 6.171 16.692 1.00 94.56 78 LEU A CA 1
ATOM 642 C C . LEU A 1 78 ? 3.364 7.098 17.810 1.00 94.56 78 LEU A C 1
ATOM 644 O O . LEU A 1 78 ? 2.145 7.256 17.896 1.00 94.56 78 LEU A O 1
ATOM 648 N N . PRO A 1 79 ? 4.204 7.781 18.621 1.00 94.44 79 PRO A N 1
ATOM 649 C CA . PRO A 1 79 ? 3.701 8.623 19.709 1.00 94.44 79 PRO A CA 1
ATOM 650 C C . PRO A 1 79 ? 2.817 9.778 19.223 1.00 94.44 79 PRO A C 1
ATOM 652 O O . PRO A 1 79 ? 1.762 10.047 19.796 1.00 94.44 79 PRO A O 1
ATOM 655 N N . THR A 1 80 ? 3.219 10.459 18.148 1.00 93.19 80 THR A N 1
ATOM 656 C CA . THR A 1 80 ? 2.465 11.595 17.598 1.00 93.19 80 THR A CA 1
ATOM 657 C C . THR A 1 80 ? 1.221 11.136 16.843 1.00 93.19 80 THR A C 1
ATOM 659 O O . THR A 1 80 ? 0.204 11.827 16.877 1.00 93.19 80 THR A O 1
ATOM 662 N N . SER A 1 81 ? 1.273 9.961 16.215 1.00 92.69 81 SER A N 1
ATOM 663 C CA . SER A 1 81 ? 0.129 9.329 15.555 1.00 92.69 81 SER A CA 1
ATOM 664 C C . SER A 1 81 ? -0.953 8.942 16.566 1.00 92.69 81 SER A C 1
ATOM 666 O O . SER A 1 81 ? -2.106 9.321 16.388 1.00 92.69 81 SER A O 1
ATOM 668 N N . LEU A 1 82 ? -0.592 8.319 17.691 1.00 93.69 82 LEU A N 1
ATOM 669 C CA . LEU A 1 82 ? -1.541 8.030 18.775 1.00 93.69 82 LEU A CA 1
ATOM 670 C C . LEU A 1 82 ? -2.242 9.305 19.274 1.00 93.69 82 LEU A C 1
ATOM 672 O O . LEU A 1 82 ? -3.470 9.370 19.300 1.00 93.69 82 LEU A O 1
ATOM 676 N N . VAL A 1 83 ? -1.472 10.349 19.607 1.00 92.06 83 VAL A N 1
ATOM 677 C CA . VAL A 1 83 ? -2.027 11.618 20.114 1.00 92.06 83 VAL A CA 1
ATOM 678 C C . VAL A 1 83 ? -2.952 12.272 19.093 1.00 92.06 83 VAL A C 1
ATOM 680 O O . VAL A 1 83 ? -4.056 12.690 19.435 1.00 92.06 83 VAL A O 1
ATOM 683 N N . ARG A 1 84 ? -2.521 12.375 17.835 1.00 88.12 84 ARG A N 1
ATOM 684 C CA . ARG A 1 84 ? -3.308 13.023 16.785 1.00 88.12 84 ARG A CA 1
ATOM 685 C C . ARG A 1 84 ? -4.662 12.358 16.618 1.00 88.12 84 ARG A C 1
ATOM 687 O O . ARG A 1 84 ? -5.682 13.036 16.607 1.00 88.12 84 ARG A O 1
ATOM 694 N N . TYR A 1 85 ? -4.679 11.041 16.507 1.00 86.88 85 TYR A N 1
ATOM 695 C CA . TYR A 1 85 ? -5.897 10.360 16.106 1.00 86.88 85 TYR A CA 1
ATOM 696 C C . TYR A 1 85 ? -6.830 10.094 17.284 1.00 86.88 85 TYR A C 1
ATOM 698 O O . TYR A 1 85 ? -8.023 10.363 17.168 1.00 86.88 85 TYR A O 1
ATOM 706 N N . GLN A 1 86 ? -6.305 9.710 18.446 1.00 90.00 86 GLN A N 1
ATOM 707 C CA . GLN A 1 86 ? -7.157 9.475 19.613 1.00 90.00 86 GLN A CA 1
ATOM 708 C C . GLN A 1 86 ? -7.622 10.783 20.264 1.00 90.00 86 GLN A C 1
ATOM 710 O O . GLN A 1 86 ? -8.789 10.921 20.616 1.00 90.00 86 GLN A O 1
ATOM 715 N N . ILE A 1 87 ? -6.739 11.782 20.391 1.00 89.00 87 ILE A N 1
ATOM 716 C CA . ILE A 1 87 ? -7.062 13.018 21.122 1.00 89.00 87 ILE A CA 1
ATOM 717 C C . ILE A 1 87 ? -7.629 14.101 20.205 1.00 89.00 87 ILE A C 1
ATOM 719 O O . ILE A 1 87 ? -8.596 14.761 20.572 1.00 89.00 87 ILE A O 1
ATOM 723 N N . GLN A 1 88 ? -7.036 14.323 19.027 1.00 85.94 88 GLN A N 1
ATOM 724 C CA . GLN A 1 88 ? -7.448 15.439 18.160 1.00 85.94 88 GLN A CA 1
ATOM 725 C C . GLN A 1 88 ? -8.595 15.058 17.217 1.00 85.94 88 GLN A C 1
ATOM 727 O O . GLN A 1 88 ? -9.367 15.934 16.839 1.00 85.94 88 GLN A O 1
ATOM 732 N N . GLN A 1 89 ? -8.709 13.779 16.841 1.00 84.94 89 GLN A N 1
ATOM 733 C CA . GLN A 1 89 ? -9.763 13.286 15.940 1.00 84.94 89 GLN A CA 1
ATOM 734 C C . GLN A 1 89 ? -10.810 12.399 16.630 1.00 84.94 89 GLN A C 1
ATOM 736 O O . GLN A 1 89 ? -11.846 12.129 16.032 1.00 84.94 89 GLN A O 1
ATOM 741 N N . GLY A 1 90 ? -10.585 11.997 17.886 1.00 86.12 90 GLY A N 1
ATOM 742 C CA . GLY A 1 90 ? -11.581 11.299 18.703 1.00 86.12 90 GLY A CA 1
ATOM 743 C C . GLY A 1 90 ? -11.734 9.802 18.425 1.00 86.12 90 GLY A C 1
ATOM 744 O O . GLY A 1 90 ? -12.745 9.230 18.824 1.00 86.12 90 GLY A O 1
ATOM 745 N N . TRP A 1 91 ? -10.764 9.163 17.760 1.00 86.12 91 TRP A N 1
ATOM 746 C CA . TRP A 1 91 ? -10.768 7.707 17.572 1.00 86.12 91 TRP A CA 1
ATOM 747 C C . TRP A 1 91 ? -10.586 6.974 18.903 1.00 86.12 91 TRP A C 1
ATOM 749 O O . TRP A 1 91 ? -9.827 7.416 19.768 1.00 86.12 91 TRP A O 1
ATOM 759 N N . SER A 1 92 ? -11.268 5.839 19.065 1.00 86.94 92 SER A N 1
ATOM 760 C CA . SER A 1 92 ? -11.310 5.128 20.347 1.00 86.94 92 SER A CA 1
ATOM 761 C C . SER A 1 92 ? -10.002 4.404 20.681 1.00 86.94 92 SER A C 1
ATOM 763 O O . SER A 1 92 ? -9.668 4.232 21.856 1.00 86.94 92 SER A O 1
ATOM 765 N N . SER A 1 93 ? -9.250 3.980 19.660 1.00 90.06 93 SER A N 1
ATOM 766 C CA . SER A 1 93 ? -8.015 3.220 19.824 1.00 90.06 93 SER A CA 1
ATOM 767 C C . SER A 1 93 ? -7.105 3.288 18.592 1.00 90.06 93 SER A C 1
ATOM 769 O O . SER A 1 93 ? -7.478 3.790 17.532 1.00 90.06 93 SER A O 1
ATOM 771 N N . GLY A 1 94 ? -5.875 2.797 18.761 1.00 91.69 94 GLY A N 1
ATOM 772 C CA . GLY A 1 94 ? -4.909 2.645 17.681 1.00 91.69 94 GLY A CA 1
ATOM 773 C C . GLY A 1 94 ? -4.237 3.931 17.199 1.00 91.69 94 GLY A C 1
ATOM 774 O O . GLY A 1 94 ? -4.444 5.024 17.731 1.00 91.69 94 GLY A O 1
ATOM 775 N N . ALA A 1 95 ? -3.361 3.771 16.213 1.00 91.50 95 ALA A N 1
ATOM 776 C CA . ALA A 1 95 ? -2.644 4.841 15.542 1.00 91.50 95 ALA A CA 1
ATOM 777 C C . ALA A 1 95 ? -2.970 4.792 14.056 1.00 91.50 95 ALA A C 1
ATOM 779 O O . ALA A 1 95 ? -2.893 3.733 13.437 1.00 91.50 95 ALA A O 1
ATOM 780 N N . ARG A 1 96 ? -3.261 5.961 13.493 1.00 88.12 96 ARG A N 1
ATOM 781 C CA . ARG A 1 96 ? -3.346 6.148 12.053 1.00 88.12 96 ARG A CA 1
ATOM 782 C C . ARG A 1 96 ? -2.083 6.854 11.568 1.00 88.12 96 ARG A C 1
ATOM 784 O O . ARG A 1 96 ? -1.576 7.761 12.226 1.00 88.12 96 ARG A O 1
ATOM 791 N N . TRP A 1 97 ? -1.541 6.437 10.438 1.00 90.00 97 TRP A N 1
ATOM 792 C CA . TRP A 1 97 ? -0.362 7.065 9.827 1.00 90.00 97 TRP A CA 1
ATOM 793 C C . TRP A 1 97 ? -0.762 8.264 8.954 1.00 90.00 97 TRP A C 1
ATOM 795 O O . TRP A 1 97 ? -1.874 8.283 8.438 1.00 90.00 97 TRP A O 1
ATOM 805 N N . PRO A 1 98 ? 0.061 9.318 8.840 1.00 88.75 98 PRO A N 1
ATOM 806 C CA . PRO A 1 98 ? -0.251 10.457 7.974 1.00 88.75 98 PRO A CA 1
ATOM 807 C C . PRO A 1 98 ? -0.032 10.095 6.496 1.00 88.75 98 PRO A C 1
ATOM 809 O O . PRO A 1 98 ? 1.004 9.518 6.196 1.00 88.75 98 PRO A O 1
ATOM 812 N N . LYS A 1 99 ? -0.911 10.496 5.562 1.00 86.88 99 LYS A N 1
ATOM 813 C CA . LYS A 1 99 ? -0.659 10.327 4.110 1.00 86.88 99 LYS A CA 1
ATOM 814 C C . LYS A 1 99 ? 0.620 11.053 3.670 1.00 86.88 99 LYS A C 1
ATOM 816 O O . LYS A 1 99 ? 1.545 10.429 3.161 1.00 86.88 99 LYS A O 1
ATOM 821 N N . MET A 1 100 ? 0.685 12.364 3.917 1.00 87.44 100 MET A N 1
ATOM 822 C CA . MET A 1 100 ? 1.833 13.229 3.612 1.00 87.44 100 MET A CA 1
ATOM 823 C C . MET A 1 100 ? 2.326 13.932 4.870 1.00 87.44 100 MET A C 1
ATOM 825 O O . MET A 1 100 ? 1.522 14.466 5.646 1.00 87.44 100 MET A O 1
ATOM 829 N N . THR A 1 101 ? 3.642 13.949 5.074 1.00 87.50 101 THR A N 1
ATOM 830 C CA . THR A 1 101 ? 4.228 14.485 6.300 1.00 87.50 101 THR A CA 1
ATOM 831 C C . THR A 1 101 ? 5.671 14.964 6.149 1.00 87.50 101 THR A C 1
ATOM 833 O O . THR A 1 101 ? 6.388 14.558 5.235 1.00 87.50 101 THR A O 1
ATOM 836 N N . ASP A 1 102 ? 6.088 15.834 7.068 1.00 87.62 102 ASP A N 1
ATOM 837 C CA . ASP A 1 102 ? 7.490 16.186 7.293 1.00 87.62 102 ASP A CA 1
ATOM 838 C C . ASP A 1 102 ? 8.156 15.203 8.292 1.00 87.62 102 ASP A C 1
ATOM 840 O O . ASP A 1 102 ? 7.469 14.382 8.915 1.00 87.62 102 ASP A O 1
ATOM 844 N N . PRO A 1 103 ? 9.481 15.285 8.527 1.00 87.44 103 PRO A N 1
ATOM 845 C CA . PRO A 1 103 ? 10.167 14.418 9.494 1.00 87.44 103 PRO A CA 1
ATOM 846 C C . PRO A 1 103 ? 9.659 14.519 10.947 1.00 87.44 103 PRO A C 1
ATOM 848 O O . PRO A 1 103 ? 9.986 13.677 11.780 1.00 87.44 103 PRO A O 1
ATOM 851 N N . S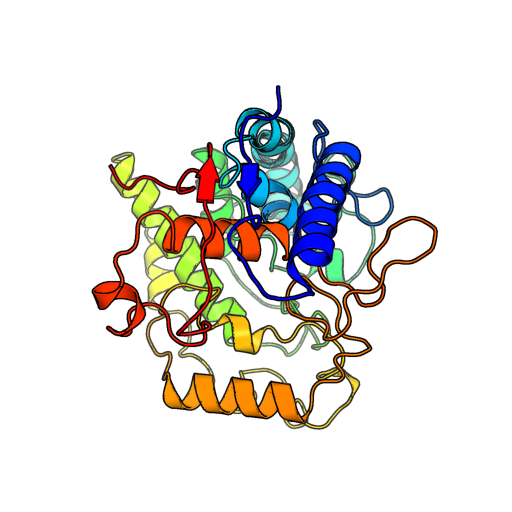ER A 1 104 ? 8.842 15.524 11.284 1.00 86.81 104 SER A N 1
ATOM 852 C CA . SER A 1 104 ? 8.204 15.665 12.601 1.00 86.81 104 SER A CA 1
ATOM 853 C C . SER A 1 104 ? 6.862 14.926 12.718 1.00 86.81 104 SER A C 1
ATOM 855 O O . SER A 1 104 ? 6.195 15.020 13.753 1.00 86.81 104 SER A O 1
ATOM 857 N N . CYS A 1 105 ? 6.457 14.179 11.683 1.00 87.94 105 CYS A N 1
ATOM 858 C CA . CYS A 1 105 ? 5.160 13.510 11.574 1.00 87.94 105 CYS A CA 1
ATOM 859 C C . CYS A 1 105 ? 3.970 14.488 11.522 1.00 87.94 105 CYS A C 1
ATOM 861 O O . CYS A 1 105 ? 2.832 14.097 11.798 1.00 87.94 105 CYS A O 1
ATOM 863 N N . ARG A 1 106 ? 4.169 15.776 11.215 1.00 86.62 106 ARG A N 1
ATOM 864 C CA . ARG A 1 106 ? 3.039 16.704 11.042 1.00 86.62 106 ARG A CA 1
ATOM 865 C C . ARG A 1 106 ? 2.356 16.450 9.703 1.00 86.62 106 ARG A C 1
ATOM 867 O O . ARG A 1 106 ? 3.023 16.380 8.677 1.00 86.62 106 ARG A O 1
ATOM 874 N N . VAL A 1 107 ? 1.033 16.295 9.725 1.00 85.75 107 VAL A N 1
ATOM 875 C CA . VAL A 1 107 ? 0.234 16.073 8.512 1.00 85.75 107 VAL A CA 1
ATOM 876 C C . VAL A 1 107 ? 0.228 17.353 7.679 1.00 85.75 107 VAL A C 1
ATOM 878 O O . VAL A 1 107 ? -0.104 18.423 8.198 1.00 85.75 107 VAL A O 1
ATOM 881 N N . SER A 1 108 ? 0.560 17.241 6.395 1.00 86.25 108 SER A N 1
ATOM 882 C CA . SER A 1 108 ? 0.445 18.358 5.456 1.00 86.25 108 SER A CA 1
ATOM 883 C C . SER A 1 108 ? -1.029 18.739 5.244 1.00 86.25 108 SER A C 1
ATOM 885 O O . SER A 1 108 ? -1.870 17.846 5.108 1.00 86.25 108 SER A O 1
ATOM 887 N N . PRO A 1 109 ? -1.386 20.036 5.179 1.00 83.12 109 PRO A N 1
ATOM 888 C CA . PRO A 1 109 ? -2.767 20.455 4.945 1.00 83.12 109 PRO A CA 1
ATOM 889 C C . PRO A 1 109 ? -3.325 19.865 3.645 1.00 83.12 109 PRO A C 1
ATOM 891 O O . PRO A 1 109 ? -2.675 19.929 2.607 1.00 83.12 109 PRO A O 1
ATOM 894 N N . GLY A 1 110 ? -4.533 19.305 3.691 1.00 82.06 110 GLY A N 1
ATOM 895 C CA . GLY A 1 110 ? -5.182 18.720 2.518 1.00 82.06 110 GLY A CA 1
ATOM 896 C C . GLY A 1 110 ? -6.395 17.8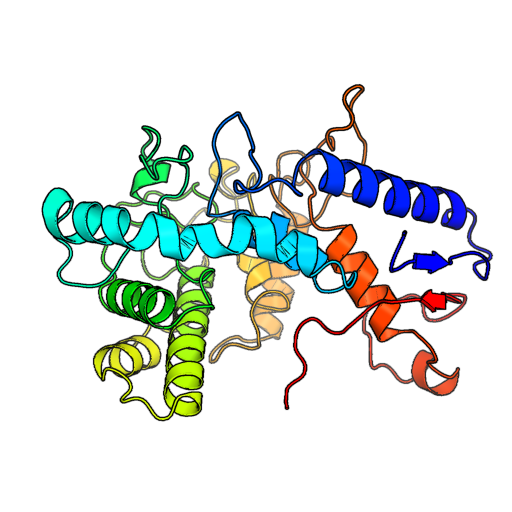77 2.896 1.00 82.06 110 GLY A C 1
ATOM 897 O O . GLY A 1 110 ? -6.436 17.286 3.977 1.00 82.06 110 GLY A O 1
ATOM 898 N N . LYS A 1 111 ? -7.404 17.835 2.019 1.00 79.81 111 LYS A N 1
ATOM 899 C CA . LYS A 1 111 ? -8.610 17.025 2.243 1.00 79.81 111 LYS A CA 1
ATOM 900 C C . LYS A 1 111 ? -8.287 15.530 2.155 1.00 79.81 111 LYS A C 1
ATOM 902 O O . LYS A 1 111 ? -8.618 14.798 3.084 1.00 79.81 111 LYS A O 1
ATOM 907 N N . SER A 1 112 ? -7.606 15.098 1.091 1.00 78.62 112 SER A N 1
ATOM 908 C CA . SER A 1 112 ? -7.169 13.706 0.913 1.00 78.62 112 SER A CA 1
ATOM 909 C C . SER A 1 112 ? -6.222 13.265 2.029 1.00 78.62 112 SER A C 1
ATOM 911 O O . SER A 1 112 ? -6.428 12.206 2.610 1.00 78.62 112 SER A O 1
ATOM 913 N N . ASN A 1 113 ? -5.297 14.131 2.458 1.00 82.81 113 ASN A N 1
ATOM 914 C CA . ASN A 1 113 ? -4.348 13.838 3.544 1.00 82.81 113 ASN A CA 1
ATOM 915 C C . ASN A 1 113 ? -4.985 13.413 4.872 1.00 82.81 113 ASN A C 1
ATOM 917 O O . ASN A 1 113 ? -4.356 12.695 5.645 1.00 82.81 113 ASN A O 1
ATOM 921 N N . ASN A 1 114 ? -6.217 13.851 5.139 1.00 81.00 114 ASN A N 1
ATOM 922 C CA . ASN A 1 114 ? -6.948 13.507 6.356 1.00 81.00 114 ASN A CA 1
ATOM 923 C C . ASN A 1 114 ? -7.962 12.381 6.164 1.00 81.00 114 ASN A C 1
ATOM 925 O O . ASN A 1 114 ? -8.539 11.923 7.148 1.00 81.00 114 ASN A O 1
ATOM 929 N N . LEU A 1 115 ? -8.204 11.921 4.939 1.00 84.56 115 LEU A N 1
ATOM 930 C CA . LEU A 1 115 ? -9.292 10.994 4.616 1.00 84.56 115 LEU A CA 1
ATOM 931 C C . LEU A 1 115 ? -8.822 9.741 3.862 1.00 84.56 115 LEU A C 1
ATOM 933 O O . LEU A 1 115 ? -9.537 8.747 3.885 1.00 84.56 115 LEU A O 1
ATOM 937 N N . SER A 1 116 ? -7.635 9.757 3.250 1.00 84.50 116 SER A N 1
ATOM 938 C CA . SER A 1 116 ? -7.012 8.564 2.668 1.00 84.50 116 SER A CA 1
ATOM 939 C C . SER A 1 116 ? -6.635 7.570 3.760 1.00 84.50 116 SER A C 1
ATOM 941 O O . SER A 1 116 ? -6.258 7.957 4.869 1.00 84.50 116 SER A O 1
ATOM 943 N N . ILE A 1 117 ? -6.824 6.291 3.470 1.00 84.81 117 ILE A N 1
ATOM 944 C CA . ILE A 1 117 ? -6.595 5.186 4.410 1.00 84.81 117 ILE A CA 1
ATOM 945 C C . ILE A 1 117 ? -5.619 4.150 3.834 1.00 84.81 117 ILE A C 1
ATOM 947 O O . ILE A 1 117 ? -5.305 3.146 4.473 1.00 84.81 117 ILE A O 1
ATOM 951 N N . TRP A 1 118 ? -5.135 4.386 2.618 1.00 83.69 118 TRP A N 1
ATOM 952 C CA . TRP A 1 118 ? -4.322 3.458 1.845 1.00 83.69 118 TRP A CA 1
ATOM 953 C C . TRP A 1 118 ? -2.984 3.124 2.532 1.00 83.69 118 TRP A C 1
ATOM 955 O O . TRP A 1 118 ? -2.499 1.997 2.480 1.00 83.69 118 TRP A O 1
ATOM 965 N N . GLU A 1 119 ? -2.410 4.071 3.264 1.00 84.56 119 GLU A N 1
ATOM 966 C CA . GLU A 1 119 ? -1.135 3.922 3.959 1.00 84.56 119 GLU A CA 1
ATOM 967 C C . GLU A 1 119 ? -1.178 2.998 5.186 1.00 84.56 119 GLU A C 1
ATOM 969 O O . GLU A 1 119 ? -0.127 2.604 5.699 1.00 84.56 119 GLU A O 1
ATOM 974 N N . GLN A 1 120 ? -2.376 2.661 5.676 1.00 87.25 120 GLN A N 1
ATOM 975 C CA . GLN A 1 120 ? -2.536 2.031 6.985 1.00 87.25 120 GLN A CA 1
ATOM 976 C C . GLN A 1 120 ? -2.001 0.605 7.062 1.00 87.25 120 GLN A C 1
ATOM 978 O O . GLN A 1 120 ? -1.334 0.316 8.044 1.00 87.25 120 GLN A O 1
ATOM 983 N N . PRO A 1 121 ? -2.192 -0.288 6.077 1.00 78.38 121 PRO A N 1
ATOM 984 C CA . PRO A 1 121 ? -1.731 -1.672 6.222 1.00 78.38 121 PRO A CA 1
ATOM 985 C C . PRO A 1 121 ? -0.237 -1.897 5.910 1.00 78.38 121 PRO A C 1
ATOM 987 O O . PRO A 1 121 ? 0.251 -3.018 6.045 1.00 78.38 121 PRO A O 1
ATOM 990 N N . HIS A 1 122 ? 0.514 -0.859 5.513 1.00 80.31 122 HIS A N 1
ATOM 991 C CA . HIS A 1 122 ? 1.963 -0.934 5.241 1.00 80.31 122 HIS A CA 1
ATOM 992 C C . HIS A 1 122 ? 2.869 -1.308 6.435 1.00 80.31 122 HIS A C 1
ATOM 994 O O . HIS A 1 122 ? 3.867 -2.009 6.222 1.00 80.31 122 HIS A O 1
ATOM 1000 N N . PRO A 1 123 ? 2.617 -0.852 7.678 1.00 79.56 123 PRO A N 1
ATOM 1001 C CA . PRO A 1 123 ? 3.498 -1.091 8.817 1.00 79.56 123 PRO A CA 1
ATOM 1002 C C . PRO A 1 123 ? 3.335 -2.519 9.335 1.00 79.56 123 PRO A C 1
ATOM 1004 O O . PRO A 1 123 ? 2.521 -2.821 10.201 1.00 79.56 123 PRO A O 1
ATOM 1007 N N . LEU A 1 124 ? 4.163 -3.415 8.810 1.00 70.56 124 LEU A N 1
ATOM 1008 C CA . LEU A 1 124 ? 4.142 -4.844 9.139 1.00 70.56 124 LEU A CA 1
ATOM 1009 C C . LEU A 1 124 ? 5.328 -5.261 10.023 1.00 70.56 124 LEU A C 1
ATOM 1011 O O . LEU A 1 124 ? 5.765 -6.410 10.019 1.00 70.56 124 LEU A O 1
ATOM 1015 N N . LYS A 1 125 ? 5.910 -4.302 10.749 1.00 72.69 125 LYS A N 1
ATOM 1016 C CA . LYS A 1 125 ? 7.121 -4.472 11.558 1.00 72.69 125 LYS A CA 1
ATOM 1017 C C . LYS A 1 125 ? 6.936 -3.742 12.896 1.00 72.69 125 LYS A C 1
ATOM 1019 O O . LYS A 1 125 ? 6.238 -2.741 12.940 1.00 72.69 125 LYS A O 1
ATOM 1024 N N . TRP A 1 126 ? 7.576 -4.239 13.960 1.00 89.25 126 TRP A N 1
ATOM 1025 C CA . TRP A 1 126 ? 7.501 -3.770 15.366 1.00 89.25 126 TRP A CA 1
ATOM 1026 C C . TRP A 1 126 ? 6.155 -3.960 16.077 1.00 89.25 126 TRP A C 1
ATOM 1028 O O . TRP A 1 126 ? 5.090 -3.723 15.518 1.00 89.25 126 TRP A O 1
ATOM 1038 N N . LYS A 1 127 ? 6.217 -4.381 17.355 1.00 92.00 127 LYS A N 1
ATOM 1039 C CA . LYS A 1 127 ? 5.042 -4.914 18.077 1.00 92.00 127 LYS A CA 1
ATOM 1040 C C . LYS A 1 127 ? 3.973 -3.865 18.226 1.00 92.00 127 LYS A C 1
ATOM 1042 O O . LYS A 1 127 ? 2.840 -4.054 17.797 1.00 92.00 127 LYS A O 1
ATOM 1047 N N . ASP A 1 128 ? 4.398 -2.741 18.768 1.00 94.38 128 ASP A N 1
ATOM 1048 C CA . ASP A 1 128 ? 3.507 -1.654 19.127 1.00 94.38 128 ASP A CA 1
ATOM 1049 C C . ASP A 1 128 ? 2.974 -0.932 17.886 1.00 94.38 128 ASP A C 1
ATOM 1051 O O . ASP A 1 128 ? 1.832 -0.488 17.885 1.00 94.38 128 ASP A O 1
ATOM 1055 N N . VAL A 1 129 ? 3.759 -0.887 16.804 1.00 94.31 129 VAL A N 1
ATOM 1056 C CA . VAL A 1 129 ? 3.353 -0.311 15.515 1.00 94.31 129 VAL A CA 1
ATOM 1057 C C . VAL A 1 129 ? 2.262 -1.157 14.864 1.00 94.31 129 VAL A C 1
ATOM 1059 O O . VAL A 1 129 ? 1.203 -0.622 14.540 1.00 94.31 129 VAL A O 1
ATOM 1062 N N . VAL A 1 130 ? 2.478 -2.469 14.710 1.00 93.88 130 VAL A N 1
ATOM 1063 C CA . VAL A 1 130 ? 1.466 -3.371 14.132 1.00 93.88 130 VAL A CA 1
ATOM 1064 C C . VAL A 1 130 ? 0.218 -3.386 15.005 1.00 93.88 130 VAL A C 1
ATOM 1066 O O . VAL A 1 130 ? -0.887 -3.292 14.481 1.00 93.88 130 VAL A O 1
ATOM 1069 N N . LYS A 1 131 ? 0.384 -3.437 16.335 1.00 95.06 131 LYS A N 1
ATOM 1070 C CA . LYS A 1 131 ? -0.747 -3.402 17.263 1.00 95.06 131 LYS A CA 1
ATOM 1071 C C . LYS A 1 131 ? -1.571 -2.132 17.092 1.00 95.06 131 LYS A C 1
ATOM 1073 O O . LYS A 1 131 ? -2.774 -2.219 16.892 1.00 95.06 131 LYS A O 1
ATOM 1078 N N . ALA A 1 132 ? -0.933 -0.964 17.162 1.00 94.31 132 ALA A N 1
ATOM 1079 C CA . ALA A 1 132 ? -1.637 0.308 17.078 1.00 94.31 132 ALA A CA 1
ATOM 1080 C C . ALA A 1 132 ? -2.307 0.492 15.710 1.00 94.31 132 ALA A C 1
ATOM 1082 O O . ALA A 1 132 ? -3.421 1.001 15.641 1.00 94.31 132 ALA A O 1
ATOM 1083 N N . THR A 1 133 ? -1.661 0.033 14.640 1.00 94.38 133 THR A N 1
ATOM 1084 C CA . THR A 1 133 ? -2.238 0.036 13.292 1.00 94.38 133 THR A CA 1
ATOM 1085 C C . THR A 1 133 ? -3.492 -0.840 13.228 1.00 94.38 133 THR A C 1
ATOM 1087 O O . THR A 1 133 ? -4.546 -0.377 12.806 1.00 94.38 133 THR A O 1
ATOM 1090 N N . ALA A 1 134 ? -3.405 -2.091 13.689 1.00 94.19 134 ALA A N 1
ATOM 1091 C CA . ALA A 1 134 ? -4.516 -3.040 13.647 1.00 94.19 134 ALA A CA 1
ATOM 1092 C C . ALA A 1 134 ? -5.676 -2.642 14.574 1.00 94.19 134 ALA A C 1
ATOM 1094 O O . ALA A 1 134 ? -6.833 -2.808 14.196 1.00 94.19 134 ALA A O 1
ATOM 1095 N N . ASP A 1 135 ? -5.379 -2.066 15.745 1.00 93.62 135 ASP A N 1
ATOM 1096 C CA . ASP A 1 135 ? -6.384 -1.477 16.637 1.00 93.62 135 ASP A CA 1
ATOM 1097 C C . ASP A 1 135 ? -7.184 -0.384 15.906 1.00 93.62 135 ASP A C 1
ATOM 1099 O O . ASP A 1 135 ? -8.409 -0.396 15.953 1.00 93.62 135 ASP A O 1
ATOM 1103 N N . TRP A 1 136 ? -6.509 0.511 15.170 1.00 91.62 136 TRP A N 1
ATOM 1104 C CA . TRP A 1 136 ? -7.190 1.562 14.406 1.00 91.62 136 TRP A CA 1
ATOM 1105 C C . TRP A 1 136 ? -7.991 0.983 13.233 1.00 91.62 136 TRP A C 1
ATOM 1107 O O . TRP A 1 136 ? -9.140 1.352 13.014 1.00 91.62 136 TRP A O 1
ATOM 1117 N N . MET A 1 137 ? -7.422 0.021 12.497 1.00 92.31 137 MET A N 1
ATOM 1118 C CA . MET A 1 137 ? -8.107 -0.643 11.380 1.00 92.31 137 MET A CA 1
ATOM 1119 C C . MET A 1 137 ? -9.383 -1.387 11.805 1.00 92.31 137 MET A C 1
ATOM 1121 O O . MET A 1 137 ? -10.274 -1.570 10.973 1.00 92.31 137 MET A O 1
ATOM 1125 N N . ALA A 1 138 ? -9.469 -1.827 13.064 1.00 90.06 138 ALA A N 1
ATOM 1126 C CA . ALA A 1 138 ? -10.646 -2.476 13.639 1.00 90.06 138 ALA A CA 1
ATOM 1127 C C . ALA A 1 138 ? -11.755 -1.486 14.064 1.00 90.06 138 ALA A C 1
ATOM 1129 O O . ALA A 1 138 ? -12.839 -1.914 14.451 1.00 90.06 138 ALA A O 1
ATOM 1130 N N . ASP A 1 139 ? -11.522 -0.179 13.950 1.00 83.38 139 ASP A N 1
ATOM 1131 C CA . ASP A 1 139 ? -12.489 0.885 14.235 1.00 83.38 139 ASP A CA 1
ATOM 1132 C C . ASP A 1 139 ? -12.637 1.779 12.988 1.00 83.38 139 ASP 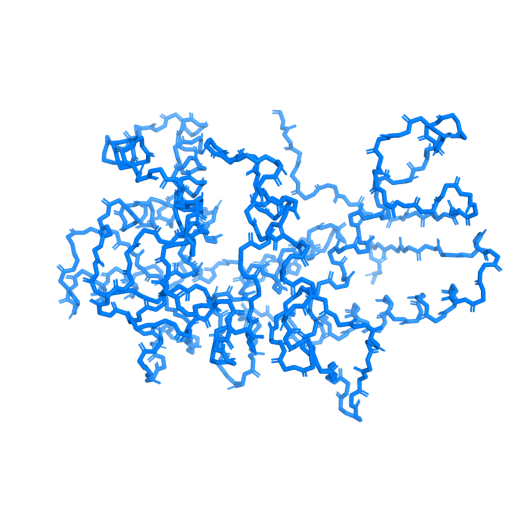A C 1
ATOM 1134 O O . ASP A 1 139 ? -12.298 2.955 13.011 1.00 83.38 139 ASP A O 1
ATOM 1138 N N . LEU A 1 140 ? -13.056 1.210 11.845 1.00 73.38 140 LEU A N 1
ATOM 1139 C CA . LEU A 1 140 ? -13.205 1.949 10.579 1.00 73.38 140 LEU A CA 1
ATOM 1140 C C . LEU A 1 140 ? -14.637 2.486 10.398 1.00 73.38 140 LEU A C 1
ATOM 1142 O O . LEU A 1 140 ? -15.604 1.724 10.421 1.00 73.38 140 LEU A O 1
ATOM 1146 N N . GLY A 1 141 ? -14.767 3.785 10.112 1.00 65.44 141 GLY A N 1
ATOM 1147 C CA . GLY A 1 141 ? -16.031 4.432 9.746 1.00 65.44 141 GLY A CA 1
ATOM 1148 C C . GLY A 1 141 ? -15.846 5.532 8.690 1.00 65.44 141 GLY A C 1
ATOM 1149 O O . GLY A 1 141 ? -14.727 6.012 8.502 1.00 65.44 141 GLY A O 1
ATOM 1150 N N . PRO A 1 142 ? -16.915 5.934 7.978 1.00 65.69 142 PRO A N 1
ATOM 1151 C CA . PRO A 1 142 ? -16.860 7.059 7.047 1.00 65.69 142 PRO A CA 1
ATOM 1152 C C . PRO A 1 142 ? -16.622 8.389 7.790 1.00 65.69 142 PRO A C 1
ATOM 1154 O O . PRO A 1 142 ? -17.008 8.515 8.956 1.00 65.69 142 PRO A O 1
ATOM 1157 N N . PRO A 1 143 ? -16.082 9.422 7.118 1.00 74.06 143 PRO A N 1
ATOM 1158 C CA . PRO A 1 143 ? -15.704 9.466 5.699 1.00 74.06 143 PRO A CA 1
ATOM 1159 C C . PRO A 1 143 ? -14.309 8.881 5.400 1.00 74.06 143 PRO A C 1
ATOM 1161 O O . PRO A 1 143 ? -13.391 9.032 6.203 1.00 74.06 143 PRO A O 1
ATOM 1164 N N . LEU A 1 144 ? -14.134 8.277 4.215 1.00 77.81 144 LEU A N 1
ATOM 1165 C CA . LEU A 1 144 ? -12.849 7.736 3.735 1.00 77.81 144 LEU A CA 1
ATOM 1166 C C . LEU A 1 144 ? -12.647 7.975 2.233 1.00 77.81 144 LEU A C 1
ATOM 1168 O O . LEU A 1 144 ? -13.614 7.972 1.477 1.00 77.81 144 LEU A O 1
ATOM 1172 N N . TYR A 1 145 ? -11.399 8.161 1.799 1.00 82.94 145 TYR A N 1
ATOM 1173 C CA . TYR A 1 145 ? -11.007 8.066 0.389 1.00 82.94 145 TYR A CA 1
ATOM 1174 C C . TYR A 1 145 ? -10.467 6.669 0.088 1.00 82.94 145 TYR A C 1
ATOM 1176 O O . TYR A 1 145 ? -9.702 6.110 0.874 1.00 82.94 145 TYR A O 1
ATOM 1184 N N . VAL A 1 146 ? -10.848 6.140 -1.074 1.00 81.19 146 VAL A N 1
ATOM 1185 C CA . VAL A 1 146 ? -10.179 4.986 -1.692 1.00 81.19 146 VAL A CA 1
ATOM 1186 C C . VAL A 1 146 ? -8.799 5.374 -2.196 1.00 81.19 146 VAL A C 1
ATOM 1188 O O . VAL A 1 146 ? -8.506 6.558 -2.360 1.00 81.19 146 VAL A O 1
ATOM 1191 N N . VAL A 1 147 ? -7.983 4.373 -2.506 1.00 81.06 147 VAL A N 1
ATOM 1192 C CA . VAL A 1 147 ? -6.625 4.559 -3.035 1.00 81.06 147 VAL A CA 1
ATOM 1193 C C . VAL A 1 147 ? -6.549 5.448 -4.290 1.00 81.06 147 VAL A C 1
ATOM 1195 O O . VAL A 1 147 ? -5.531 6.094 -4.493 1.00 81.06 147 VAL A O 1
ATOM 1198 N N . SER A 1 148 ? -7.601 5.515 -5.115 1.00 77.75 148 SER A N 1
ATOM 1199 C CA . SER A 1 148 ? -7.645 6.370 -6.313 1.00 77.75 148 SER A CA 1
ATOM 1200 C C . SER A 1 148 ? -8.010 7.830 -6.028 1.00 77.75 148 SER A C 1
ATOM 1202 O O . SER A 1 148 ? -7.922 8.646 -6.927 1.00 77.75 148 SER A O 1
ATOM 1204 N N . GLU A 1 149 ? -8.433 8.182 -4.807 1.00 82.31 149 GLU A N 1
ATOM 1205 C CA . GLU A 1 149 ? -8.732 9.565 -4.369 1.00 82.31 149 GLU A CA 1
ATOM 1206 C C . GLU A 1 149 ? -9.769 10.365 -5.182 1.00 82.31 149 GLU A C 1
ATOM 1208 O O . GLU A 1 149 ? -10.045 11.531 -4.891 1.00 82.31 149 GLU A O 1
ATOM 1213 N N . ASP A 1 150 ? -10.428 9.710 -6.126 1.00 81.12 150 ASP A N 1
ATOM 1214 C CA . ASP A 1 150 ? -11.375 10.262 -7.093 1.00 81.12 150 ASP A CA 1
ATOM 1215 C C . ASP A 1 150 ? -12.842 10.159 -6.637 1.00 81.12 150 ASP A C 1
ATOM 1217 O O . ASP A 1 150 ? -13.725 10.825 -7.176 1.00 81.12 150 ASP A O 1
ATOM 1221 N N . THR A 1 151 ? -13.126 9.369 -5.598 1.00 79.31 151 THR A N 1
ATOM 1222 C CA . THR A 1 151 ? -14.494 9.168 -5.085 1.00 79.31 151 THR A CA 1
ATOM 1223 C C . THR A 1 151 ? -14.908 10.190 -4.026 1.00 79.31 151 THR A C 1
ATOM 1225 O O . THR A 1 151 ? -14.085 10.773 -3.324 1.00 79.31 151 THR A O 1
ATOM 1228 N N . SER A 1 152 ? -16.212 10.420 -3.855 1.00 83.69 152 SER A N 1
ATOM 1229 C CA . SER A 1 152 ? -16.699 11.309 -2.796 1.00 83.69 152 SER A CA 1
ATOM 1230 C C . SER A 1 152 ? -16.626 10.614 -1.427 1.00 83.69 152 SER A C 1
ATOM 1232 O O . SER A 1 152 ? -17.400 9.693 -1.160 1.00 83.69 152 SER A O 1
ATOM 1234 N N . PRO A 1 153 ? -15.799 11.100 -0.481 1.00 81.44 153 PRO A N 1
ATOM 1235 C CA . PRO A 1 153 ? -15.547 10.383 0.768 1.00 81.44 153 PRO A CA 1
ATOM 1236 C C . PRO A 1 153 ? -16.760 10.339 1.710 1.00 81.44 153 PRO A C 1
ATOM 1238 O O . PRO A 1 153 ? -16.744 9.632 2.713 1.00 81.44 153 PRO A O 1
ATOM 1241 N N . ASN A 1 154 ? -17.814 11.100 1.401 1.00 81.12 154 ASN A N 1
ATOM 1242 C CA . ASN A 1 154 ? -19.058 11.134 2.168 1.00 81.12 154 ASN A CA 1
ATOM 1243 C C . ASN A 1 154 ? -20.022 9.994 1.808 1.00 81.12 154 ASN A C 1
ATOM 1245 O O . ASN A 1 154 ? -20.958 9.748 2.566 1.00 81.12 154 ASN A O 1
ATOM 1249 N N . VAL A 1 155 ? -19.846 9.361 0.645 1.00 78.19 155 VAL A N 1
ATOM 1250 C CA . VAL A 1 155 ? -20.773 8.341 0.118 1.00 78.19 155 VAL A CA 1
ATOM 1251 C C . VAL A 1 155 ? -20.079 7.023 -0.208 1.00 78.19 155 VAL A C 1
ATOM 1253 O O . VAL A 1 155 ? -20.754 5.999 -0.268 1.00 78.19 155 VAL A O 1
ATOM 1256 N N . THR A 1 156 ? -18.753 7.024 -0.366 1.00 79.25 156 THR A N 1
ATOM 1257 C CA . THR A 1 156 ? -17.975 5.810 -0.618 1.00 79.25 156 THR A CA 1
ATOM 1258 C C . THR A 1 156 ? -18.069 4.838 0.553 1.00 79.25 156 THR A C 1
ATOM 1260 O O . THR A 1 156 ? -17.714 5.165 1.688 1.00 79.25 156 THR A O 1
ATOM 1263 N N . VAL A 1 157 ? -18.535 3.618 0.276 1.00 81.38 157 VAL A N 1
ATOM 1264 C CA . VAL A 1 157 ? -18.732 2.565 1.278 1.00 81.38 157 VAL A CA 1
ATOM 1265 C C . VAL A 1 157 ? -18.346 1.215 0.683 1.00 81.38 157 VAL A C 1
ATOM 1267 O O . VAL A 1 157 ? -18.785 0.857 -0.405 1.00 81.38 157 VAL A O 1
ATOM 1270 N N . ASN A 1 158 ? -17.576 0.427 1.439 1.00 86.00 158 ASN A N 1
ATOM 1271 C CA . ASN A 1 158 ? -17.190 -0.944 1.086 1.00 86.00 158 ASN A CA 1
ATOM 1272 C C . ASN A 1 158 ? -16.539 -1.122 -0.309 1.00 86.00 158 ASN A C 1
ATOM 1274 O O . ASN A 1 158 ? -16.896 -2.067 -1.020 1.00 86.00 158 ASN A O 1
ATOM 1278 N N . PRO A 1 159 ? -15.585 -0.266 -0.720 1.00 88.00 159 PRO A N 1
ATOM 1279 C CA . PRO A 1 159 ? -14.896 -0.435 -1.992 1.00 88.00 159 PRO A CA 1
ATOM 1280 C C . PRO A 1 159 ? -14.044 -1.713 -1.987 1.00 88.00 159 PRO A C 1
ATOM 1282 O O . PRO A 1 159 ? -13.483 -2.122 -0.965 1.00 88.00 159 PRO A O 1
ATOM 1285 N N . ALA A 1 160 ? -14.006 -2.404 -3.130 1.00 89.38 160 ALA A N 1
ATOM 1286 C CA . ALA A 1 160 ? -13.511 -3.781 -3.191 1.00 89.38 160 ALA A CA 1
ATOM 1287 C C . ALA A 1 160 ? -12.052 -3.929 -2.738 1.00 89.38 160 ALA A C 1
ATOM 1289 O O . ALA A 1 160 ? -11.716 -4.876 -2.023 1.00 89.38 160 ALA A O 1
ATOM 1290 N N . PHE A 1 161 ? -11.189 -3.013 -3.170 1.00 87.69 161 PHE A N 1
ATOM 1291 C CA . PHE A 1 161 ? -9.761 -3.085 -2.899 1.00 87.69 161 PHE A CA 1
ATOM 1292 C C . PHE A 1 161 ? -9.452 -2.859 -1.416 1.00 87.69 161 PHE A C 1
ATOM 1294 O O . PHE A 1 161 ? -8.735 -3.654 -0.812 1.00 87.69 161 PHE A O 1
ATOM 1301 N N . GLU A 1 162 ? -10.077 -1.864 -0.796 1.00 89.19 162 GLU A N 1
ATOM 1302 C CA . GLU A 1 162 ? -9.935 -1.554 0.624 1.00 89.19 162 GLU A CA 1
ATOM 1303 C C . GLU A 1 162 ? -10.464 -2.700 1.492 1.00 89.19 162 GLU A C 1
ATOM 1305 O O . GLU A 1 162 ? -9.803 -3.077 2.455 1.00 89.19 162 GLU A O 1
ATOM 1310 N N . LEU A 1 163 ? -11.590 -3.331 1.131 1.00 90.62 163 LEU A N 1
ATOM 1311 C CA . LEU A 1 163 ? -12.083 -4.525 1.835 1.00 90.62 163 LEU A CA 1
ATOM 1312 C C . LEU A 1 163 ? -11.060 -5.667 1.811 1.00 90.62 163 LEU A C 1
ATOM 1314 O O . LEU A 1 163 ? -10.804 -6.304 2.838 1.00 90.62 163 LEU A O 1
ATOM 1318 N N . ALA A 1 164 ? -10.477 -5.940 0.641 1.00 89.75 164 ALA A N 1
ATOM 1319 C CA . ALA A 1 164 ? -9.448 -6.963 0.500 1.00 89.75 164 ALA A CA 1
ATOM 1320 C C . ALA A 1 164 ? -8.192 -6.600 1.302 1.00 89.75 164 ALA A C 1
ATOM 1322 O O . ALA A 1 164 ? -7.621 -7.451 1.990 1.00 89.75 164 ALA A O 1
ATOM 1323 N N . TYR A 1 165 ? -7.796 -5.328 1.275 1.00 89.62 165 TYR A N 1
ATOM 1324 C CA . TYR A 1 165 ? -6.589 -4.868 1.939 1.00 89.62 165 TYR A CA 1
ATOM 1325 C C . TYR A 1 165 ? -6.722 -4.839 3.463 1.00 89.62 165 TYR A C 1
ATOM 1327 O O . TYR A 1 165 ? -5.804 -5.260 4.165 1.00 89.62 165 TYR A O 1
ATOM 1335 N N . TRP A 1 166 ? -7.895 -4.466 3.985 1.00 92.19 166 TRP A N 1
ATOM 1336 C CA . TRP A 1 166 ? -8.216 -4.563 5.412 1.00 92.19 166 TRP A CA 1
ATOM 1337 C C . TRP A 1 166 ? -8.177 -6.002 5.897 1.00 92.19 166 TRP A C 1
ATOM 1339 O O . TRP A 1 166 ? -7.563 -6.301 6.924 1.00 92.19 166 TRP A O 1
ATOM 1349 N N . ARG A 1 167 ? -8.794 -6.913 5.134 1.00 92.19 167 ARG A N 1
ATOM 1350 C CA . ARG A 1 167 ? -8.778 -8.344 5.451 1.00 92.19 167 ARG A CA 1
ATOM 1351 C C . ARG A 1 167 ? -7.347 -8.874 5.501 1.00 92.19 167 ARG A C 1
ATOM 1353 O O . ARG A 1 167 ? -7.006 -9.627 6.414 1.00 92.19 167 ARG A O 1
ATOM 1360 N N . PHE A 1 168 ? -6.515 -8.463 4.545 1.00 89.81 168 PHE A N 1
ATOM 1361 C CA . PHE A 1 168 ? -5.108 -8.834 4.485 1.00 89.81 168 PHE A CA 1
ATOM 1362 C C . PHE A 1 168 ? -4.305 -8.273 5.664 1.00 89.81 168 PHE A C 1
ATOM 1364 O O . PHE A 1 168 ? -3.650 -9.046 6.360 1.00 89.81 168 PHE A O 1
ATOM 1371 N N . GLY A 1 169 ? -4.391 -6.968 5.935 1.00 91.75 169 GLY A N 1
ATOM 1372 C CA . GLY A 1 169 ? -3.647 -6.311 7.012 1.00 91.75 169 GLY A CA 1
ATOM 1373 C C . GLY A 1 169 ? -3.994 -6.857 8.398 1.00 91.75 169 GLY A C 1
ATOM 1374 O O . GLY A 1 169 ? -3.094 -7.234 9.149 1.00 91.75 169 GLY A O 1
ATOM 1375 N N . LEU A 1 170 ? -5.288 -7.008 8.710 1.00 94.06 170 LEU A N 1
ATOM 1376 C CA . LEU A 1 170 ? -5.725 -7.637 9.964 1.00 94.06 170 LEU A CA 1
ATOM 1377 C C . LEU A 1 170 ? -5.267 -9.099 10.039 1.00 94.06 170 LEU A C 1
ATOM 1379 O O . LEU A 1 170 ? -4.779 -9.540 11.075 1.00 94.06 170 LEU A O 1
ATOM 1383 N N . GLY A 1 171 ? -5.352 -9.848 8.934 1.00 92.94 171 GLY A N 1
ATOM 1384 C CA . GLY A 1 171 ? -4.853 -11.222 8.869 1.00 92.94 171 GLY A CA 1
ATOM 1385 C C . GLY A 1 171 ? -3.350 -11.337 9.147 1.00 92.94 171 GLY A C 1
ATOM 1386 O O . GLY A 1 171 ? -2.930 -12.248 9.861 1.00 92.94 171 GLY A O 1
ATOM 1387 N N . LEU A 1 172 ? -2.544 -10.405 8.631 1.00 90.88 172 LEU A N 1
ATOM 1388 C CA . LEU A 1 172 ? -1.112 -10.341 8.922 1.00 90.88 172 LEU A CA 1
ATOM 1389 C C . LEU A 1 172 ? -0.838 -9.992 10.387 1.00 90.88 172 LEU A C 1
ATOM 1391 O O . LEU A 1 172 ? 0.013 -10.632 11.002 1.00 90.88 172 LEU A O 1
ATOM 1395 N N . ALA A 1 173 ? -1.564 -9.026 10.956 1.00 93.25 173 ALA A N 1
ATOM 1396 C CA . ALA A 1 173 ? -1.418 -8.649 12.359 1.00 93.25 173 ALA A CA 1
ATOM 1397 C C . ALA A 1 173 ? -1.716 -9.831 13.298 1.00 93.25 173 ALA A C 1
ATOM 1399 O O . ALA A 1 173 ? -0.927 -10.118 14.200 1.00 93.25 173 ALA A O 1
ATOM 1400 N N . GLU A 1 174 ? -2.802 -10.569 13.046 1.00 94.94 174 GLU A N 1
ATOM 1401 C CA . GLU A 1 174 ? -3.135 -11.782 13.797 1.00 94.94 174 GLU A CA 1
ATOM 1402 C C . GLU A 1 174 ? -2.067 -12.867 13.655 1.00 94.94 174 GLU A C 1
ATOM 1404 O O . GLU A 1 174 ? -1.642 -13.450 14.652 1.00 94.94 174 GLU A O 1
ATOM 1409 N N . ALA A 1 175 ? -1.636 -13.166 12.424 1.00 91.69 175 ALA A N 1
ATOM 1410 C CA . ALA A 1 175 ? -0.617 -14.184 12.173 1.00 91.69 175 ALA A CA 1
ATOM 1411 C C . ALA A 1 175 ? 0.665 -13.860 12.944 1.00 91.69 175 ALA A C 1
ATOM 1413 O O . ALA A 1 175 ? 1.236 -14.720 13.612 1.00 91.69 175 ALA A O 1
ATOM 1414 N N . TRP A 1 176 ? 1.060 -12.593 12.924 1.00 91.75 176 TRP A N 1
ATOM 1415 C CA . TRP A 1 176 ? 2.261 -12.136 13.589 1.00 91.75 176 TRP A CA 1
ATOM 1416 C C . TRP A 1 176 ? 2.157 -12.160 15.122 1.00 91.75 176 TRP A C 1
ATOM 1418 O O . TRP A 1 176 ? 3.090 -12.588 15.798 1.00 91.75 176 TRP A O 1
ATOM 1428 N N . PHE A 1 177 ? 1.007 -11.794 15.694 1.00 94.56 177 PHE A N 1
ATOM 1429 C CA . PHE A 1 177 ? 0.768 -11.928 17.138 1.00 94.56 177 PHE A CA 1
ATOM 1430 C C . PHE A 1 177 ? 0.774 -13.392 17.591 1.00 94.56 177 PHE A C 1
ATOM 1432 O O . PHE A 1 177 ? 1.376 -13.717 18.616 1.00 94.56 177 PHE A O 1
ATOM 1439 N N . ASN A 1 178 ? 0.200 -14.292 16.790 1.00 94.69 178 ASN A N 1
ATOM 1440 C CA . ASN A 1 178 ? 0.279 -15.730 17.039 1.00 94.69 178 ASN A CA 1
ATOM 1441 C C . ASN A 1 178 ? 1.731 -16.242 16.999 1.00 94.69 178 ASN A C 1
ATOM 1443 O O . ASN A 1 178 ? 2.130 -17.014 17.873 1.00 94.69 178 ASN A O 1
ATOM 1447 N N . GLU A 1 179 ? 2.545 -15.796 16.033 1.00 92.62 179 GLU A N 1
ATOM 1448 C CA . GLU A 1 179 ? 3.978 -16.131 15.957 1.00 92.62 179 GLU A CA 1
ATOM 1449 C C . GLU A 1 179 ? 4.750 -15.658 17.198 1.00 92.62 179 GLU A C 1
ATOM 1451 O O . GLU A 1 179 ? 5.608 -16.380 17.714 1.00 92.62 179 GLU A O 1
ATOM 1456 N N . LEU A 1 180 ? 4.408 -14.475 17.717 1.00 92.06 180 LEU A N 1
ATOM 1457 C CA . LEU A 1 180 ? 4.962 -13.930 18.958 1.00 92.06 180 LEU A CA 1
ATOM 1458 C C . LEU A 1 180 ? 4.404 -14.596 20.228 1.00 92.06 180 LEU A C 1
ATOM 1460 O O . LEU A 1 180 ? 4.914 -14.329 21.315 1.00 92.06 180 LEU A O 1
ATOM 1464 N N . ARG A 1 181 ? 3.410 -15.489 20.104 1.00 96.06 181 ARG A N 1
ATOM 1465 C CA . ARG A 1 181 ? 2.665 -16.105 21.219 1.00 96.06 181 ARG A CA 1
ATOM 1466 C C . ARG A 1 181 ? 1.979 -15.075 22.120 1.00 96.06 181 ARG A C 1
ATOM 1468 O O . ARG A 1 181 ? 1.895 -15.256 23.333 1.00 96.06 181 ARG A O 1
ATOM 1475 N N . GLU A 1 182 ? 1.508 -13.999 21.511 1.00 95.69 182 GLU A N 1
ATOM 1476 C CA . GLU A 1 182 ? 0.759 -12.926 22.154 1.00 95.69 182 GLU A CA 1
ATOM 1477 C C . GLU A 1 182 ? -0.746 -13.146 21.970 1.00 95.69 182 GLU A C 1
ATOM 1479 O O . GLU A 1 182 ? -1.185 -13.819 21.035 1.00 95.69 182 GLU A O 1
ATOM 1484 N N . GLU A 1 183 ? -1.553 -12.565 22.857 1.00 96.56 183 GLU A N 1
ATOM 1485 C CA . GLU A 1 183 ? -3.006 -12.599 22.707 1.00 96.56 183 GLU A CA 1
ATOM 1486 C C . GLU A 1 183 ? -3.442 -11.682 21.559 1.00 96.56 183 GLU A C 1
ATOM 1488 O O . GLU A 1 183 ? -3.127 -10.491 21.540 1.00 96.56 183 GLU A O 1
ATOM 1493 N N . VAL A 1 184 ? -4.182 -12.245 20.604 1.00 97.38 184 VAL A N 1
ATOM 1494 C CA . VAL A 1 184 ? -4.794 -11.502 19.500 1.00 97.38 184 VAL A CA 1
ATOM 1495 C C . VAL A 1 184 ? -6.045 -10.777 20.015 1.00 97.38 184 VAL A C 1
ATOM 1497 O O . VAL A 1 184 ? -6.972 -11.449 20.479 1.00 97.38 184 VAL A O 1
ATOM 1500 N N . PRO A 1 185 ? -6.132 -9.437 19.910 1.00 96.31 185 PRO A N 1
ATOM 1501 C CA . PRO A 1 185 ? -7.348 -8.709 20.247 1.00 96.31 185 PRO A CA 1
ATOM 1502 C C . PRO A 1 185 ? -8.558 -9.211 19.455 1.00 96.31 185 PRO A C 1
ATOM 1504 O O . PRO A 1 185 ? -8.541 -9.292 18.226 1.00 96.31 185 PRO A O 1
ATOM 1507 N N . ARG A 1 186 ? -9.642 -9.525 20.171 1.00 96.12 186 ARG A N 1
ATOM 1508 C CA . ARG A 1 186 ? -10.856 -10.126 19.595 1.00 96.12 186 ARG A CA 1
ATOM 1509 C C . ARG A 1 186 ? -11.495 -9.271 18.499 1.00 96.12 186 ARG A C 1
ATOM 1511 O O . ARG A 1 186 ? -12.091 -9.820 17.568 1.00 96.12 186 ARG A O 1
ATOM 1518 N N . ASP A 1 187 ? -11.384 -7.952 18.608 1.00 94.81 187 ASP A N 1
ATOM 1519 C CA . ASP A 1 187 ? -11.984 -7.019 17.655 1.00 94.81 187 ASP A CA 1
ATOM 1520 C C . ASP A 1 187 ? -11.337 -7.134 16.274 1.00 94.81 187 ASP A C 1
ATOM 1522 O O . ASP A 1 187 ? -12.050 -7.086 15.275 1.00 94.81 187 ASP A O 1
ATOM 1526 N N . TRP A 1 188 ? -10.033 -7.428 16.195 1.00 95.38 188 TRP A N 1
ATOM 1527 C CA . TRP A 1 188 ? -9.339 -7.640 14.920 1.00 95.38 188 TRP A CA 1
ATOM 1528 C C . TRP A 1 188 ? -9.972 -8.795 14.141 1.00 95.38 188 TRP A C 1
ATOM 1530 O O . TRP A 1 188 ? -10.364 -8.638 12.983 1.00 95.38 188 TRP A O 1
ATOM 1540 N N . THR A 1 189 ? -10.157 -9.938 14.806 1.00 96.38 189 THR A N 1
ATOM 1541 C CA . THR A 1 189 ? -10.790 -11.122 14.213 1.00 96.38 189 THR A CA 1
ATOM 1542 C C . THR A 1 189 ? -12.255 -10.883 13.901 1.00 96.38 189 THR A C 1
ATOM 1544 O O . THR A 1 189 ? -12.745 -11.314 12.855 1.00 96.38 189 THR A O 1
ATOM 1547 N N . THR A 1 190 ? -12.958 -10.184 14.792 1.00 95.69 190 THR A N 1
ATOM 1548 C CA . THR A 1 190 ? -14.375 -9.867 14.607 1.00 95.69 190 THR A CA 1
ATOM 1549 C C . THR A 1 190 ? -14.568 -9.006 13.366 1.00 95.69 190 THR A C 1
ATOM 1551 O O . THR A 1 190 ? -15.370 -9.369 12.510 1.00 95.69 190 THR A O 1
ATOM 1554 N N . VAL A 1 191 ? -13.806 -7.926 13.211 1.00 93.75 191 VAL A N 1
ATOM 1555 C CA . VAL A 1 191 ? -13.893 -7.043 12.044 1.00 93.75 191 VAL A CA 1
ATOM 1556 C C . VAL A 1 191 ? -13.470 -7.780 10.784 1.00 93.75 191 VAL A C 1
ATOM 1558 O O . VAL A 1 191 ? -14.265 -7.865 9.852 1.00 93.75 191 VAL A O 1
ATOM 1561 N N . LYS A 1 192 ? -12.285 -8.408 10.770 1.00 93.69 192 LYS A N 1
ATOM 1562 C CA . LYS A 1 192 ? -11.768 -9.155 9.611 1.00 93.69 192 LYS A CA 1
ATOM 1563 C C . LYS A 1 192 ? -12.785 -10.165 9.069 1.00 93.69 192 LYS A C 1
ATOM 1565 O O . LYS A 1 192 ? -12.969 -10.256 7.857 1.00 93.69 192 LYS A O 1
ATOM 1570 N N . ASN A 1 193 ? -13.462 -10.904 9.949 1.00 94.00 193 ASN A N 1
ATOM 1571 C CA . ASN A 1 193 ? -14.436 -11.924 9.553 1.00 94.00 193 ASN A CA 1
ATOM 1572 C C . ASN A 1 193 ? -15.809 -11.352 9.160 1.00 94.00 193 ASN A C 1
ATOM 1574 O O . ASN A 1 193 ? -16.556 -12.040 8.473 1.00 94.00 193 ASN A O 1
ATOM 1578 N N . ASN A 1 194 ? -16.137 -10.120 9.561 1.00 93.38 194 ASN A N 1
ATOM 1579 C CA . ASN A 1 194 ? -17.417 -9.466 9.263 1.00 93.38 194 ASN A CA 1
ATOM 1580 C C . ASN A 1 194 ? -17.316 -8.342 8.213 1.00 93.38 194 ASN A C 1
ATOM 1582 O O . ASN A 1 194 ? -18.316 -7.677 7.942 1.00 93.38 194 ASN A O 1
ATOM 1586 N N . LEU A 1 195 ? -16.145 -8.129 7.599 1.00 91.56 195 LEU A N 1
ATOM 1587 C CA . LEU A 1 195 ? -16.005 -7.249 6.435 1.00 91.56 195 LEU A CA 1
ATOM 1588 C C . LEU A 1 195 ? -16.977 -7.673 5.325 1.00 91.56 195 LEU A C 1
ATOM 1590 O O . LEU A 1 195 ? -17.126 -8.869 5.050 1.00 91.56 195 LEU A O 1
ATOM 1594 N N . ALA A 1 196 ? -17.595 -6.685 4.673 1.00 91.00 196 ALA A N 1
ATOM 1595 C CA . ALA A 1 196 ? -18.567 -6.906 3.610 1.00 91.00 196 ALA A CA 1
ATOM 1596 C C . ALA A 1 196 ? -18.003 -7.794 2.475 1.00 91.00 196 ALA A C 1
ATOM 1598 O O . ALA A 1 196 ? -16.791 -7.790 2.224 1.00 91.00 196 ALA A O 1
ATOM 1599 N N . PRO A 1 197 ? -18.861 -8.548 1.763 1.00 91.25 197 PRO A N 1
ATOM 1600 C CA . PRO A 1 197 ? -18.460 -9.232 0.538 1.00 91.25 197 PRO A CA 1
ATOM 1601 C C . PRO A 1 197 ? -17.918 -8.245 -0.499 1.00 91.25 197 PRO A C 1
ATOM 1603 O O . PRO A 1 197 ? -18.378 -7.104 -0.571 1.00 91.25 197 PRO A O 1
ATOM 1606 N N . LEU A 1 198 ? -16.984 -8.697 -1.342 1.00 90.50 198 LEU A N 1
ATOM 1607 C CA . LEU A 1 198 ? -16.442 -7.862 -2.413 1.00 90.50 198 LEU A CA 1
ATOM 1608 C C . LEU A 1 198 ? -17.567 -7.451 -3.386 1.00 90.50 198 LEU A C 1
ATOM 1610 O O . LEU A 1 198 ? -18.249 -8.325 -3.933 1.00 90.50 198 LEU A O 1
ATOM 1614 N N . PRO A 1 199 ? -17.778 -6.146 -3.635 1.00 86.94 199 PRO A N 1
ATOM 1615 C CA . PRO A 1 199 ? -18.824 -5.688 -4.539 1.00 86.94 199 PRO A CA 1
ATOM 1616 C C . PRO A 1 199 ? -18.518 -6.083 -5.989 1.00 86.94 199 PRO A C 1
ATOM 1618 O O . PRO A 1 199 ? -17.436 -5.831 -6.525 1.00 86.94 199 PRO A O 1
ATOM 1621 N N . ILE A 1 200 ? -19.506 -6.682 -6.658 1.00 83.12 200 ILE A N 1
ATOM 1622 C CA . ILE A 1 200 ? -19.387 -7.088 -8.066 1.00 83.12 200 ILE A CA 1
ATOM 1623 C C . ILE A 1 200 ? -19.707 -5.914 -8.998 1.00 83.12 200 ILE A C 1
ATOM 1625 O O . ILE A 1 200 ? -18.936 -5.651 -9.926 1.00 83.12 200 ILE A O 1
ATOM 1629 N N . GLN A 1 201 ? -20.815 -5.211 -8.736 1.00 75.19 201 GLN A N 1
ATOM 1630 C CA . GLN A 1 201 ? -21.276 -4.051 -9.507 1.00 75.19 201 GLN A CA 1
ATOM 1631 C C . GLN A 1 201 ? -20.485 -2.805 -9.115 1.00 75.19 201 GLN A C 1
ATOM 1633 O O . GLN A 1 201 ? -20.407 -2.488 -7.930 1.00 75.19 201 GLN A O 1
ATOM 1638 N N . ASN A 1 202 ? -19.880 -2.138 -10.103 1.00 68.50 202 ASN A N 1
ATOM 1639 C CA . ASN A 1 202 ? -19.115 -0.883 -9.971 1.00 68.50 202 ASN A CA 1
ATOM 1640 C C . ASN A 1 202 ? -18.097 -0.842 -8.821 1.00 68.50 202 ASN A C 1
ATOM 1642 O O . ASN A 1 202 ? -17.675 0.221 -8.388 1.00 68.50 202 ASN A O 1
ATOM 1646 N N . LYS A 1 203 ? -17.732 -2.018 -8.304 1.00 76.12 203 LYS A N 1
ATOM 1647 C CA . LYS A 1 203 ? -16.758 -2.242 -7.236 1.00 76.12 203 LYS A CA 1
ATOM 1648 C C . LYS A 1 203 ? -16.971 -1.387 -5.976 1.00 76.12 203 LYS A C 1
ATOM 1650 O O . LYS A 1 203 ? -16.028 -1.191 -5.216 1.00 76.12 203 LYS A O 1
ATOM 1655 N N . GLY A 1 204 ? -18.219 -0.979 -5.719 1.00 68.44 204 GLY A N 1
ATOM 1656 C CA . GLY A 1 204 ? -18.609 -0.189 -4.545 1.00 68.44 204 GLY A CA 1
ATOM 1657 C C . GLY A 1 204 ? -18.365 1.319 -4.674 1.00 68.44 204 GLY A C 1
ATOM 1658 O O . GLY A 1 204 ? -18.296 1.988 -3.649 1.00 68.44 204 GLY A O 1
ATOM 1659 N N . ILE A 1 205 ? -18.202 1.833 -5.900 1.00 73.69 205 ILE A N 1
ATOM 1660 C CA . ILE A 1 205 ? -17.901 3.248 -6.174 1.00 73.69 205 ILE A CA 1
ATOM 1661 C C . ILE A 1 205 ? -19.176 4.001 -6.593 1.00 73.69 205 ILE A C 1
ATOM 1663 O O . ILE A 1 205 ? -20.013 4.279 -5.742 1.00 73.69 205 ILE A O 1
ATOM 1667 N N . GLU A 1 206 ? -19.366 4.296 -7.880 1.00 76.12 206 GLU A N 1
ATOM 1668 C CA . GLU A 1 206 ? -20.469 5.117 -8.403 1.00 76.12 206 GLU A CA 1
ATOM 1669 C C . GLU A 1 206 ? -21.071 4.475 -9.674 1.00 76.12 206 GLU A C 1
ATOM 1671 O O . GLU A 1 206 ? -20.411 3.658 -10.331 1.00 76.12 206 GLU A O 1
ATOM 1676 N N . PRO A 1 207 ? -22.338 4.765 -10.034 1.00 77.81 207 PRO A N 1
ATOM 1677 C CA . PRO A 1 207 ? -23.021 4.170 -11.187 1.00 77.81 207 PRO A CA 1
ATOM 1678 C C . PRO A 1 207 ? -22.302 4.324 -12.536 1.00 77.81 207 PRO A C 1
ATOM 1680 O O . PRO A 1 207 ? -22.338 3.400 -13.350 1.00 77.81 207 PRO A O 1
ATOM 1683 N N . ASP A 1 208 ? -21.660 5.467 -12.758 1.00 80.88 208 ASP A N 1
ATOM 1684 C CA . ASP A 1 208 ? -20.981 5.896 -13.986 1.00 80.88 208 ASP A CA 1
ATOM 1685 C C . ASP A 1 208 ? -19.455 5.726 -13.939 1.00 80.88 208 ASP A C 1
ATOM 1687 O O . ASP A 1 208 ? -18.763 6.131 -14.877 1.00 80.88 208 ASP A O 1
ATOM 1691 N N . PHE A 1 209 ? -18.947 5.042 -12.907 1.00 83.50 209 PHE A N 1
ATOM 1692 C CA . PHE A 1 209 ? -17.527 4.769 -12.663 1.00 83.50 209 PHE A CA 1
ATOM 1693 C C . PHE A 1 209 ? -16.741 4.346 -13.913 1.00 83.50 209 PHE A C 1
ATOM 1695 O O . PHE A 1 209 ? -15.618 4.774 -14.135 1.00 83.50 209 PHE A O 1
ATOM 1702 N N . TRP A 1 210 ? -17.328 3.503 -14.760 1.00 85.25 210 TRP A N 1
ATOM 1703 C CA . TRP A 1 210 ? -16.640 2.975 -15.938 1.00 85.25 210 TRP A CA 1
ATOM 1704 C C . TRP A 1 210 ? -16.582 3.930 -17.131 1.00 85.25 210 TRP A C 1
ATOM 1706 O O . TRP A 1 210 ? -15.925 3.612 -18.120 1.00 85.25 210 TRP A O 1
ATOM 1716 N N . THR A 1 211 ? -17.326 5.030 -17.098 1.00 86.38 211 THR A N 1
ATOM 1717 C CA . THR A 1 211 ? -17.552 5.896 -18.262 1.00 86.38 211 THR A CA 1
ATOM 1718 C C . THR A 1 211 ? -17.204 7.352 -18.018 1.00 86.38 211 THR A C 1
ATOM 1720 O O . THR A 1 211 ? -16.919 8.051 -18.988 1.00 86.38 211 THR A O 1
ATOM 1723 N N . ASP A 1 212 ? -17.244 7.814 -16.769 1.00 86.88 212 ASP A N 1
ATOM 1724 C CA . ASP A 1 212 ? -16.840 9.175 -16.437 1.00 86.88 212 ASP A CA 1
ATOM 1725 C C . ASP A 1 212 ? -15.302 9.270 -16.418 1.00 86.88 212 ASP A C 1
ATOM 1727 O O . ASP A 1 212 ? -14.664 8.526 -15.664 1.00 86.88 212 ASP A O 1
ATOM 1731 N N . PRO A 1 213 ? -14.694 10.173 -17.216 1.00 85.25 213 PRO A N 1
ATOM 1732 C CA . PRO A 1 213 ? -13.264 10.455 -17.177 1.00 85.25 213 PRO A CA 1
ATOM 1733 C C . PRO A 1 213 ? -12.709 10.674 -15.769 1.00 85.25 213 PRO A C 1
ATOM 1735 O O . PRO A 1 213 ? -11.582 10.280 -15.522 1.00 85.25 213 PRO A O 1
ATOM 1738 N N . VAL A 1 214 ? -13.481 11.229 -14.831 1.00 83.38 214 VAL A N 1
ATOM 1739 C CA . VAL A 1 214 ? -13.027 11.476 -13.452 1.00 83.38 214 VAL A CA 1
ATOM 1740 C C . VAL A 1 214 ? -12.533 10.205 -12.749 1.00 83.38 214 VAL A C 1
ATOM 1742 O O . VAL A 1 214 ? -11.617 10.298 -11.941 1.00 83.38 214 VAL A O 1
ATOM 1745 N N . TYR A 1 215 ? -13.094 9.034 -13.069 1.00 82.19 215 TYR A N 1
ATOM 1746 C CA . TYR A 1 215 ? -12.775 7.766 -12.396 1.00 82.19 215 TYR A CA 1
ATOM 1747 C C . TYR A 1 215 ? -11.830 6.846 -13.180 1.00 82.19 215 TYR A C 1
ATOM 1749 O O . TYR A 1 215 ? -11.355 5.841 -12.655 1.00 82.19 215 TYR A O 1
ATOM 1757 N N . ILE A 1 216 ? -11.582 7.149 -14.456 1.00 83.81 216 ILE A N 1
ATOM 1758 C CA . ILE A 1 216 ? -10.786 6.308 -15.372 1.00 83.81 216 ILE A CA 1
ATOM 1759 C C . ILE A 1 216 ? -9.453 6.966 -15.758 1.00 83.81 216 ILE A C 1
ATOM 1761 O O . ILE A 1 216 ? -8.832 6.586 -16.752 1.00 83.81 216 ILE A O 1
ATOM 1765 N N . ASP A 1 217 ? -9.032 7.966 -14.984 1.00 78.44 217 ASP A N 1
ATOM 1766 C CA . ASP A 1 217 ? -7.888 8.846 -15.261 1.00 78.44 217 ASP A CA 1
ATOM 1767 C C . ASP A 1 217 ? -6.817 8.786 -14.148 1.00 78.44 217 ASP A C 1
ATOM 1769 O O . ASP A 1 217 ? -5.848 9.537 -14.185 1.00 78.44 217 ASP A O 1
ATOM 1773 N N . ASP A 1 218 ? -6.958 7.855 -13.191 1.00 75.69 218 ASP A N 1
ATOM 1774 C CA . ASP A 1 218 ? -6.082 7.676 -12.016 1.00 75.69 218 ASP A CA 1
ATOM 1775 C C . ASP A 1 218 ? -5.694 6.186 -11.788 1.00 75.69 218 ASP A C 1
ATOM 1777 O O . ASP A 1 218 ? -5.799 5.357 -12.697 1.00 75.69 218 ASP A O 1
ATOM 1781 N N . HIS A 1 219 ? -5.202 5.815 -10.603 1.00 77.56 219 HIS A N 1
ATOM 1782 C CA . HIS A 1 219 ? -4.733 4.478 -10.237 1.00 77.56 219 HIS A CA 1
ATOM 1783 C C . HIS A 1 219 ? -5.811 3.398 -10.482 1.00 77.56 219 HIS A C 1
ATOM 1785 O O . HIS A 1 219 ? -6.867 3.429 -9.843 1.00 77.56 219 HIS A O 1
ATOM 1791 N N . PRO A 1 220 ? -5.555 2.360 -11.307 1.00 77.62 220 PRO A N 1
ATOM 1792 C CA . PRO A 1 220 ? -6.505 1.270 -11.544 1.00 77.62 220 PRO A CA 1
ATOM 1793 C C . PRO A 1 220 ? -6.540 0.265 -10.375 1.00 77.62 220 PRO A C 1
ATOM 1795 O O . PRO A 1 220 ? -6.263 -0.923 -10.535 1.00 77.62 220 PRO A O 1
ATOM 1798 N N . SER A 1 221 ? -6.887 0.719 -9.172 1.00 78.12 221 SER A N 1
ATOM 1799 C CA . SER A 1 221 ? -6.851 -0.053 -7.916 1.00 78.12 221 SER A CA 1
ATOM 1800 C C . SER A 1 221 ? -7.527 -1.424 -7.980 1.00 78.12 221 SER A C 1
ATOM 1802 O O . SER A 1 221 ? -7.079 -2.390 -7.361 1.00 78.12 221 SER A O 1
ATOM 1804 N N . LEU A 1 222 ? -8.569 -1.536 -8.802 1.00 78.81 222 LEU A N 1
ATOM 1805 C CA . LEU A 1 222 ? -9.348 -2.750 -9.017 1.00 78.81 222 LEU A CA 1
ATOM 1806 C C . LEU A 1 222 ? -8.517 -3.919 -9.552 1.00 78.81 222 LEU A C 1
ATOM 1808 O O . LEU A 1 222 ? -8.813 -5.071 -9.225 1.00 78.81 222 LEU A O 1
ATOM 1812 N N . VAL A 1 223 ? -7.468 -3.649 -10.338 1.00 77.38 223 VAL A N 1
ATOM 1813 C CA . VAL A 1 223 ? -6.564 -4.710 -10.810 1.00 77.38 223 VAL A CA 1
ATOM 1814 C C . VAL A 1 223 ? -5.672 -5.238 -9.685 1.00 77.38 223 VAL A C 1
ATOM 1816 O O . VAL A 1 223 ? -5.178 -6.359 -9.760 1.00 77.38 223 VAL A O 1
ATOM 1819 N N . GLY A 1 224 ? -5.535 -4.475 -8.598 1.00 73.00 224 GLY A N 1
ATOM 1820 C CA . GLY A 1 224 ? -4.782 -4.837 -7.403 1.00 73.00 224 GLY A CA 1
ATOM 1821 C C . GLY A 1 224 ? -5.371 -5.986 -6.587 1.00 73.00 224 GLY A C 1
ATOM 1822 O O . GLY A 1 224 ? -4.667 -6.614 -5.795 1.00 73.00 224 GLY A O 1
ATOM 1823 N N . LEU A 1 225 ? -6.647 -6.312 -6.797 1.00 73.31 225 LEU A N 1
ATOM 1824 C CA . LEU A 1 225 ? -7.314 -7.422 -6.111 1.00 73.31 225 LEU A CA 1
ATOM 1825 C C . LEU A 1 225 ? -6.686 -8.782 -6.427 1.00 73.31 225 LEU A C 1
ATOM 1827 O O . LEU A 1 225 ? -6.776 -9.701 -5.615 1.00 73.31 225 LEU A O 1
ATOM 1831 N N . HIS A 1 226 ? -6.062 -8.921 -7.599 1.00 67.75 226 HIS A N 1
ATOM 1832 C CA . HIS A 1 226 ? -5.400 -10.149 -8.010 1.00 67.75 226 HIS A CA 1
ATOM 1833 C C . HIS A 1 226 ? -3.959 -9.883 -8.444 1.00 67.75 226 HIS A C 1
ATOM 1835 O O . HIS A 1 226 ? -3.703 -9.135 -9.379 1.00 67.75 226 HIS A O 1
ATOM 1841 N N . GLY A 1 227 ? -3.009 -10.544 -7.783 1.00 62.53 227 GLY A N 1
ATOM 1842 C CA . GLY A 1 227 ? -1.582 -10.452 -8.092 1.00 62.53 227 GLY A CA 1
ATOM 1843 C C . GLY A 1 227 ? -0.850 -9.493 -7.163 1.00 62.53 227 GLY A C 1
ATOM 1844 O O . GLY A 1 227 ? 0.190 -9.867 -6.628 1.00 62.53 227 GLY A O 1
ATOM 1845 N N . TRP A 1 228 ? -1.413 -8.307 -6.917 1.00 69.69 228 TRP A N 1
ATOM 1846 C CA . TRP A 1 228 ? -0.878 -7.395 -5.907 1.00 69.69 228 TRP A CA 1
ATOM 1847 C C . TRP A 1 228 ? -1.231 -7.871 -4.495 1.00 69.69 228 TRP A C 1
ATOM 1849 O O . TRP A 1 228 ? -0.334 -8.211 -3.722 1.00 69.69 228 TRP A O 1
ATOM 1859 N N . LEU A 1 229 ? -2.518 -7.946 -4.160 1.00 69.88 229 LEU A N 1
ATOM 1860 C CA . LEU A 1 229 ? -2.940 -8.616 -2.937 1.00 69.88 229 LEU A CA 1
ATOM 1861 C C . LEU A 1 229 ? -2.896 -10.140 -3.133 1.00 69.88 229 LEU A C 1
ATOM 1863 O O . LEU A 1 229 ? -3.143 -10.638 -4.242 1.00 69.88 229 LEU A O 1
ATOM 1867 N N . PRO A 1 230 ? -2.580 -10.914 -2.076 1.00 71.06 230 PRO A N 1
ATOM 1868 C CA . PRO A 1 230 ? -2.706 -12.362 -2.146 1.00 71.06 230 PRO A CA 1
ATOM 1869 C C . PRO A 1 230 ? -4.167 -12.759 -2.413 1.00 71.06 230 PRO A C 1
ATOM 1871 O O . PRO A 1 230 ? -5.081 -11.957 -2.185 1.00 71.06 230 PRO A O 1
ATOM 1874 N N . PRO A 1 231 ? -4.412 -14.006 -2.860 1.00 74.06 231 PRO A N 1
ATOM 1875 C CA . PRO A 1 231 ? -5.764 -14.507 -3.066 1.00 74.06 231 PRO A CA 1
ATOM 1876 C C . PRO A 1 231 ? -6.664 -14.197 -1.868 1.00 74.06 231 PRO A C 1
ATOM 1878 O O . PRO A 1 231 ? -6.387 -14.611 -0.742 1.00 74.06 231 PRO A O 1
ATOM 1881 N N . THR A 1 232 ? -7.720 -13.432 -2.130 1.00 81.12 232 THR A N 1
ATOM 1882 C CA . THR A 1 232 ? -8.659 -12.952 -1.118 1.00 81.12 232 THR A CA 1
ATOM 1883 C C . THR A 1 232 ? -9.953 -13.750 -1.210 1.00 81.12 232 THR A C 1
ATOM 1885 O O . THR A 1 232 ? -10.436 -14.051 -2.303 1.00 81.12 232 THR A O 1
ATOM 1888 N N . GLU A 1 233 ? -10.519 -14.109 -0.060 1.00 85.62 233 GLU A N 1
ATOM 1889 C CA . GLU A 1 233 ? -11.807 -14.799 0.009 1.00 85.62 233 GLU A CA 1
ATOM 1890 C C . GLU A 1 233 ? -12.909 -13.996 -0.702 1.00 85.62 233 GLU A C 1
ATOM 1892 O O . GLU A 1 233 ? -13.024 -12.783 -0.528 1.00 85.62 233 GLU A O 1
ATOM 1897 N N . GLY A 1 234 ? -13.716 -14.678 -1.520 1.00 85.81 234 GLY A N 1
ATOM 1898 C CA . GLY A 1 234 ? -14.789 -14.058 -2.302 1.00 85.81 234 GLY A CA 1
ATOM 1899 C C . GLY A 1 234 ? -14.348 -13.430 -3.630 1.00 85.81 234 GLY A C 1
ATOM 1900 O O . GLY A 1 234 ? -15.205 -12.970 -4.381 1.00 85.81 234 GLY A O 1
ATOM 1901 N N . LEU A 1 235 ? -13.051 -13.430 -3.960 1.00 84.38 235 LEU A N 1
ATOM 1902 C CA . LEU A 1 235 ? -12.574 -12.987 -5.271 1.00 84.38 235 LEU A CA 1
ATOM 1903 C C . LEU A 1 235 ? -12.780 -14.078 -6.333 1.00 84.38 235 LEU A C 1
ATOM 1905 O O . LEU A 1 235 ? -12.153 -15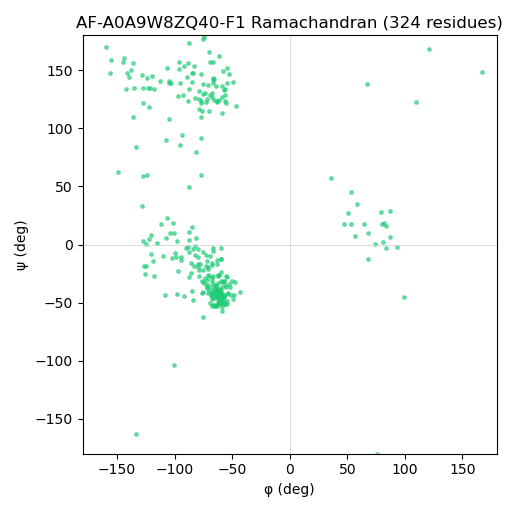.136 -6.287 1.00 84.38 235 LEU A O 1
ATOM 1909 N N . ASP A 1 236 ? -13.607 -13.787 -7.334 1.00 87.44 236 ASP A N 1
ATOM 1910 C CA . ASP A 1 236 ? -13.774 -14.631 -8.519 1.00 87.44 236 ASP A CA 1
ATOM 1911 C C . ASP A 1 236 ? -12.747 -14.251 -9.602 1.00 87.44 236 ASP A C 1
ATOM 1913 O O . ASP A 1 236 ? -12.681 -13.100 -10.042 1.00 87.44 236 ASP A O 1
ATOM 1917 N N . LEU A 1 237 ? -11.939 -15.220 -10.049 1.00 80.62 237 LEU A N 1
ATOM 1918 C CA . LEU A 1 237 ? -10.877 -14.979 -11.036 1.00 80.62 237 LEU A CA 1
ATOM 1919 C C . LEU A 1 237 ? -11.412 -14.672 -12.442 1.00 80.62 237 LEU A C 1
ATOM 1921 O O . LEU A 1 237 ? -10.743 -13.977 -13.206 1.00 80.62 237 LEU A O 1
ATOM 1925 N N . GLY A 1 238 ? -12.606 -15.155 -12.791 1.00 77.94 238 GLY A N 1
ATOM 1926 C CA . GLY A 1 238 ? -13.285 -14.780 -14.028 1.00 77.94 238 GLY A CA 1
ATOM 1927 C C . GLY A 1 238 ? -13.693 -13.309 -14.002 1.00 77.94 238 GLY A C 1
ATOM 1928 O O . GLY A 1 238 ? -13.405 -12.575 -14.946 1.00 77.94 238 GLY A O 1
ATOM 1929 N N . ILE A 1 239 ? -14.269 -12.847 -12.889 1.00 84.69 239 ILE A N 1
ATOM 1930 C CA . ILE A 1 239 ? -14.615 -11.432 -12.679 1.00 84.69 239 ILE A CA 1
ATOM 1931 C C . ILE A 1 239 ? -13.357 -10.560 -12.635 1.00 84.69 239 ILE A C 1
ATOM 1933 O O . ILE A 1 239 ? -13.352 -9.483 -13.231 1.00 84.69 239 ILE A O 1
ATOM 1937 N N . ALA A 1 240 ? -12.290 -11.001 -11.962 1.00 77.62 240 ALA A N 1
ATOM 1938 C CA . ALA A 1 240 ? -11.023 -10.272 -11.916 1.00 77.62 240 ALA A CA 1
ATOM 1939 C C . ALA A 1 240 ? -10.425 -10.101 -13.321 1.00 77.62 240 ALA A C 1
ATOM 1941 O O . ALA A 1 240 ? -10.013 -9.002 -13.689 1.00 77.62 240 ALA A O 1
ATOM 1942 N N . LYS A 1 241 ? -10.459 -11.162 -14.139 1.00 75.50 241 LYS A N 1
ATOM 1943 C CA . LYS A 1 241 ? -10.008 -11.111 -15.532 1.00 75.50 241 LYS A CA 1
ATOM 1944 C C . LYS A 1 241 ? -10.824 -10.115 -16.360 1.00 75.50 241 LYS A C 1
ATOM 1946 O O . LYS A 1 241 ? -10.233 -9.266 -17.017 1.00 75.50 241 LYS A O 1
ATOM 1951 N N . VAL A 1 242 ? -12.155 -10.186 -16.296 1.00 80.56 242 VAL A N 1
ATOM 1952 C CA . VAL A 1 242 ? -13.033 -9.240 -17.010 1.00 80.56 242 VAL A CA 1
ATOM 1953 C C . VAL A 1 242 ? -12.777 -7.807 -16.537 1.00 80.56 242 VAL A C 1
ATOM 1955 O O . VAL A 1 242 ? -12.668 -6.904 -17.350 1.00 80.56 242 VAL A O 1
ATOM 1958 N N . THR A 1 243 ? -12.593 -7.595 -15.232 1.00 81.31 243 THR A N 1
ATOM 1959 C CA . THR A 1 243 ? -12.277 -6.272 -14.664 1.00 81.31 243 THR A CA 1
ATOM 1960 C C . THR A 1 243 ? -10.966 -5.718 -15.236 1.00 81.31 243 THR A C 1
ATOM 1962 O O . THR A 1 243 ? -10.906 -4.547 -15.595 1.00 81.31 243 THR A O 1
ATOM 1965 N N . MET A 1 244 ? -9.931 -6.551 -15.373 1.00 77.81 244 MET A N 1
ATOM 1966 C CA . MET A 1 244 ? -8.660 -6.160 -15.992 1.00 77.81 244 MET A CA 1
ATOM 1967 C C . MET A 1 244 ? -8.820 -5.805 -17.478 1.00 77.81 244 MET A C 1
ATOM 1969 O O . MET A 1 244 ? -8.236 -4.826 -17.934 1.00 77.81 244 MET A O 1
ATOM 1973 N N . GLU A 1 245 ? -9.604 -6.581 -18.231 1.00 76.19 245 GLU A N 1
ATOM 1974 C CA . GLU A 1 245 ? -9.891 -6.307 -19.647 1.00 76.19 245 GLU A CA 1
ATOM 1975 C C . GLU A 1 245 ? -10.656 -4.980 -19.821 1.00 76.19 245 GLU A C 1
ATOM 1977 O O . GLU A 1 245 ? -10.337 -4.197 -20.715 1.00 76.19 245 GLU A O 1
ATOM 1982 N N . GLU A 1 246 ? -11.607 -4.685 -18.931 1.00 82.50 246 GLU A N 1
ATOM 1983 C CA . GLU A 1 246 ? -12.368 -3.428 -18.926 1.00 82.50 246 GLU A CA 1
ATOM 1984 C C . GLU A 1 246 ? -11.491 -2.218 -18.576 1.00 82.50 246 GLU A C 1
ATOM 1986 O O . GLU A 1 246 ? -11.562 -1.197 -19.262 1.00 82.50 246 GLU A O 1
ATOM 1991 N N . VAL A 1 247 ? -10.622 -2.337 -17.562 1.00 82.19 247 VAL A N 1
ATOM 1992 C CA . VAL A 1 247 ? -9.617 -1.309 -17.243 1.00 82.19 247 VAL A CA 1
ATOM 1993 C C . VAL A 1 247 ? -8.739 -1.059 -18.465 1.00 82.19 247 VAL A C 1
ATOM 1995 O O . VAL A 1 247 ? -8.637 0.074 -18.916 1.00 82.19 247 VAL A O 1
ATOM 1998 N N . TRP A 1 248 ? -8.180 -2.108 -19.073 1.00 78.19 248 TRP A N 1
ATOM 1999 C CA . TRP A 1 248 ? -7.327 -1.974 -20.257 1.00 78.19 248 TRP A CA 1
ATOM 2000 C C . TRP A 1 248 ? -8.011 -1.252 -21.428 1.00 78.19 248 TRP A C 1
ATOM 2002 O O . TRP A 1 248 ? -7.361 -0.521 -22.172 1.00 78.19 248 TRP A O 1
ATOM 2012 N N . ALA A 1 249 ? -9.317 -1.455 -21.603 1.00 81.19 249 ALA A N 1
ATOM 2013 C CA . ALA A 1 249 ? -10.075 -0.852 -22.692 1.00 81.19 249 ALA A CA 1
ATOM 2014 C C . ALA A 1 249 ? -10.451 0.620 -22.455 1.00 81.19 249 ALA A C 1
ATOM 2016 O O . ALA A 1 249 ? -10.676 1.338 -23.430 1.00 81.19 249 ALA A O 1
ATOM 2017 N N . ARG A 1 250 ? -10.580 1.055 -21.194 1.00 84.75 250 ARG A N 1
ATOM 2018 C CA . ARG A 1 250 ? -11.179 2.357 -20.850 1.00 84.75 250 ARG A CA 1
ATOM 2019 C C . ARG A 1 250 ? -10.245 3.329 -20.143 1.00 84.75 250 ARG A C 1
ATOM 2021 O O . ARG A 1 250 ? -10.458 4.528 -20.276 1.00 84.75 250 ARG A O 1
ATOM 2028 N N . TRP A 1 251 ? -9.242 2.842 -19.414 1.00 83.94 251 TRP A N 1
ATOM 2029 C CA . TRP A 1 251 ? -8.351 3.710 -18.648 1.00 83.94 251 TRP A CA 1
ATOM 2030 C C . TRP A 1 251 ? -7.538 4.633 -19.553 1.00 83.94 251 TRP A C 1
ATOM 2032 O O . TRP A 1 251 ? -6.950 4.204 -20.551 1.00 83.94 251 TRP A O 1
ATOM 2042 N N . ASN A 1 252 ? -7.435 5.896 -19.156 1.00 81.06 252 ASN A N 1
ATOM 2043 C CA . ASN A 1 252 ? -6.525 6.839 -19.776 1.00 81.06 252 ASN A CA 1
ATOM 2044 C C . ASN A 1 252 ? -5.105 6.662 -19.219 1.00 81.06 252 ASN A C 1
ATOM 2046 O O . ASN A 1 252 ? -4.616 7.452 -18.415 1.00 81.06 252 ASN A O 1
ATOM 2050 N N . PHE A 1 253 ? -4.393 5.649 -19.714 1.00 72.88 253 PHE A N 1
ATOM 2051 C CA . PHE A 1 253 ? -3.015 5.357 -19.295 1.00 72.88 253 PHE A CA 1
ATOM 2052 C C . PHE A 1 253 ? -2.006 6.489 -19.542 1.00 72.88 253 PHE A C 1
ATOM 2054 O O . PHE A 1 253 ? -0.888 6.419 -19.039 1.00 72.88 253 PHE A O 1
ATOM 2061 N N . SER A 1 254 ? -2.354 7.520 -20.321 1.00 69.88 254 SER A N 1
ATOM 2062 C CA . SER A 1 254 ? -1.499 8.704 -20.475 1.00 69.88 254 SER A CA 1
ATOM 2063 C C . SER A 1 254 ? -1.538 9.637 -19.265 1.00 69.88 254 SER A C 1
ATOM 2065 O O . SER A 1 254 ? -0.591 10.399 -19.090 1.00 69.88 254 SER A O 1
ATOM 2067 N N . ASN A 1 255 ? -2.592 9.578 -18.448 1.00 63.50 255 ASN A N 1
ATOM 2068 C CA . ASN A 1 255 ? -2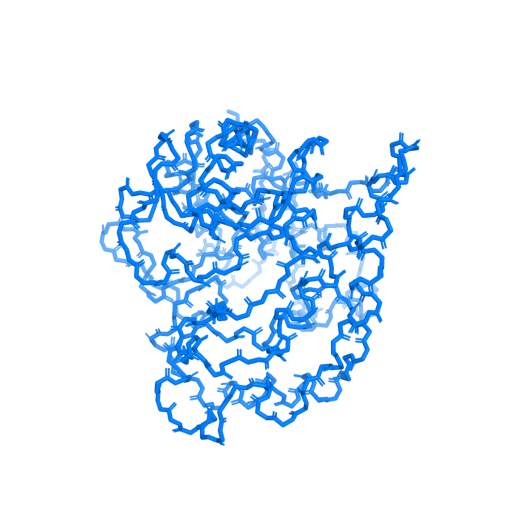.727 10.377 -17.231 1.00 63.50 255 ASN A CA 1
ATOM 2069 C C . ASN A 1 255 ? -2.748 9.526 -15.954 1.00 63.50 255 ASN A C 1
ATOM 2071 O O . ASN A 1 255 ? -2.860 10.075 -14.869 1.00 63.50 255 ASN A O 1
ATOM 2075 N N . CYS A 1 256 ? -2.619 8.201 -16.060 1.00 61.75 256 CYS A N 1
ATOM 2076 C CA . CYS A 1 256 ? -2.517 7.352 -14.883 1.00 61.75 256 CYS A CA 1
ATOM 2077 C C . CYS A 1 256 ? -1.263 7.670 -14.080 1.00 61.75 256 CYS A C 1
ATOM 2079 O O . CYS A 1 256 ? -0.133 7.555 -14.566 1.00 61.75 256 CYS A O 1
ATOM 2081 N N . TRP A 1 257 ? -1.484 7.992 -12.815 1.00 55.12 257 TRP A N 1
ATOM 2082 C CA . TRP A 1 257 ? -0.445 8.088 -11.809 1.00 55.12 257 TRP A CA 1
ATOM 2083 C C . TRP A 1 257 ? -0.273 6.704 -11.169 1.00 55.12 257 TRP A C 1
ATOM 2085 O O . TRP A 1 257 ? -1.223 5.924 -11.069 1.00 55.12 257 TRP A O 1
ATOM 2095 N N . GLY A 1 258 ? 0.965 6.350 -10.819 1.00 51.25 258 GLY A N 1
ATOM 2096 C CA . GLY A 1 258 ? 1.240 5.163 -10.015 1.00 51.25 258 GLY A CA 1
ATOM 2097 C C . GLY A 1 258 ? 2.149 4.097 -10.624 1.00 51.25 258 GLY A C 1
ATOM 2098 O O . GLY A 1 258 ? 2.488 4.039 -11.806 1.00 51.25 258 GLY A O 1
ATOM 2099 N N . THR A 1 259 ? 2.545 3.182 -9.744 1.00 48.75 259 THR A N 1
ATOM 2100 C CA . THR A 1 259 ? 3.518 2.095 -9.931 1.00 48.75 259 THR A CA 1
ATOM 2101 C C . THR A 1 259 ? 3.177 1.077 -11.031 1.00 48.75 259 THR A C 1
ATOM 2103 O O . THR A 1 259 ? 3.989 0.192 -11.299 1.00 48.75 259 THR A O 1
ATOM 2106 N N . LEU A 1 260 ? 2.032 1.178 -11.708 1.00 41.91 260 LEU A N 1
ATOM 2107 C CA . LEU A 1 260 ? 1.410 0.052 -12.407 1.00 41.91 260 LEU A CA 1
ATOM 2108 C C . LEU A 1 260 ? 1.073 0.319 -13.881 1.00 41.91 260 LEU A C 1
ATOM 2110 O O . LEU A 1 260 ? -0.044 0.053 -14.293 1.00 41.91 260 LEU A O 1
ATOM 2114 N N . LEU A 1 261 ? 2.092 0.647 -14.688 1.00 42.34 261 LEU A N 1
ATOM 2115 C CA . LEU A 1 261 ? 2.170 0.475 -16.161 1.00 42.34 261 LEU A CA 1
ATOM 2116 C C . LEU A 1 261 ? 2.109 1.776 -16.983 1.00 42.34 261 LEU A C 1
ATOM 2118 O O . LEU A 1 261 ? 1.116 2.487 -16.998 1.00 42.34 261 LEU A O 1
ATOM 2122 N N . HIS A 1 262 ? 3.156 1.992 -17.787 1.00 40.25 262 HIS A N 1
ATOM 2123 C CA . HIS A 1 262 ? 3.188 2.932 -18.908 1.00 40.25 262 HIS A CA 1
ATOM 2124 C C . HIS A 1 262 ? 3.844 2.225 -20.103 1.00 40.25 262 HIS A C 1
ATOM 2126 O O . HIS A 1 262 ? 4.886 1.582 -19.932 1.00 40.25 262 HIS A O 1
ATOM 2132 N N . PRO A 1 263 ? 3.284 2.329 -21.319 1.00 37.72 263 PRO A N 1
ATOM 2133 C CA . PRO A 1 263 ? 3.746 1.565 -22.478 1.00 37.72 263 PRO A CA 1
ATOM 2134 C C . PRO A 1 263 ? 5.112 1.999 -23.034 1.00 37.72 263 PRO A C 1
ATOM 2136 O O . PRO A 1 263 ? 5.738 1.219 -23.751 1.00 37.72 263 PRO A O 1
ATOM 2139 N N . LEU A 1 264 ? 5.593 3.215 -22.732 1.00 39.97 264 LEU A N 1
ATOM 2140 C CA . LEU A 1 264 ? 6.761 3.795 -23.421 1.00 39.97 264 LEU A CA 1
ATOM 2141 C C . LEU A 1 264 ? 7.961 4.146 -22.527 1.00 39.97 264 LEU A C 1
ATOM 2143 O O . LEU A 1 264 ? 9.019 4.447 -23.074 1.00 39.97 264 LEU A O 1
ATOM 2147 N N . PHE A 1 265 ? 7.833 4.072 -21.191 1.00 46.81 265 PHE A N 1
ATOM 2148 C CA . PHE A 1 265 ? 8.928 4.287 -20.220 1.00 46.81 265 PHE A CA 1
ATOM 2149 C C . PHE A 1 265 ? 9.938 5.382 -20.642 1.00 46.81 265 PHE A C 1
ATOM 2151 O O . PHE A 1 265 ? 11.129 5.100 -20.831 1.00 46.81 265 PHE A O 1
ATOM 2158 N N . GLN A 1 266 ? 9.444 6.598 -20.880 1.00 39.34 266 GLN A N 1
ATOM 2159 C CA . GLN A 1 266 ? 10.267 7.754 -21.239 1.00 39.34 266 GLN A CA 1
ATOM 2160 C C . GLN A 1 266 ? 10.660 8.507 -19.963 1.00 39.34 266 GLN A C 1
ATOM 2162 O O . GLN A 1 266 ? 9.955 8.413 -18.966 1.00 39.34 266 GLN A O 1
ATOM 2167 N N . PHE A 1 267 ? 11.789 9.215 -19.978 1.00 41.44 267 PHE A N 1
ATOM 2168 C CA . PHE A 1 267 ? 12.254 10.044 -18.863 1.00 41.44 267 PHE A CA 1
ATOM 2169 C C . PHE A 1 267 ? 12.469 11.468 -19.368 1.00 41.44 267 PHE A C 1
ATOM 2171 O O . PHE A 1 267 ? 12.882 11.639 -20.518 1.00 41.44 267 PHE A O 1
ATOM 2178 N N . ASP A 1 268 ? 12.166 12.461 -18.538 1.00 44.97 268 ASP A N 1
ATOM 2179 C CA . ASP A 1 268 ? 12.491 13.852 -18.828 1.00 44.97 268 ASP A CA 1
ATOM 2180 C C . ASP A 1 268 ? 13.997 14.119 -18.650 1.00 44.97 268 ASP A C 1
ATOM 2182 O O . ASP A 1 268 ? 14.795 13.233 -18.319 1.00 44.97 268 A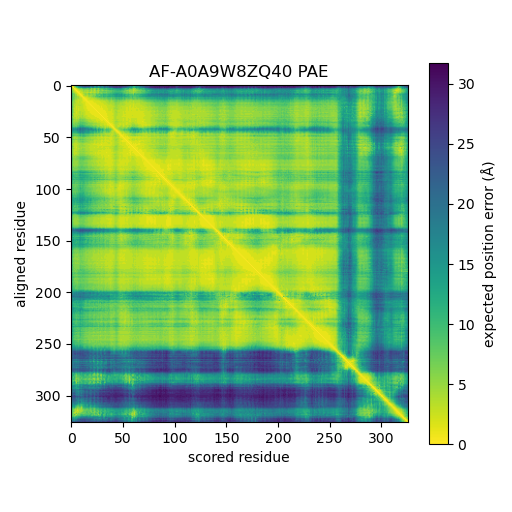SP A O 1
ATOM 2186 N N . ASP A 1 269 ? 14.404 15.352 -18.927 1.00 36.12 269 ASP A N 1
ATOM 2187 C CA . ASP A 1 269 ? 15.792 15.804 -18.879 1.00 36.12 269 ASP A CA 1
ATOM 2188 C C . ASP A 1 269 ? 16.388 15.834 -17.463 1.00 36.12 269 ASP A C 1
ATOM 2190 O O . ASP A 1 269 ? 17.614 15.837 -17.321 1.00 36.12 269 ASP A O 1
ATOM 2194 N N . VAL A 1 270 ? 15.552 15.776 -16.422 1.00 34.84 270 VAL A N 1
ATOM 2195 C CA . VAL A 1 270 ? 15.977 15.643 -15.020 1.00 34.84 270 VAL A CA 1
ATOM 2196 C C . VAL A 1 270 ? 15.919 14.197 -14.512 1.00 34.84 270 VAL A C 1
ATOM 2198 O O . VAL A 1 270 ? 16.268 13.927 -13.362 1.00 34.84 270 VAL A O 1
ATOM 2201 N N . GLY A 1 271 ? 15.571 13.242 -15.380 1.00 33.06 271 GLY A N 1
ATOM 2202 C CA . GLY A 1 271 ? 15.579 11.812 -15.083 1.00 33.06 271 GLY A CA 1
ATOM 2203 C C . GLY A 1 271 ? 14.323 11.308 -14.372 1.00 33.06 271 GLY A C 1
ATOM 2204 O O . GLY A 1 271 ? 14.344 10.195 -13.841 1.00 33.06 271 GLY A O 1
ATOM 2205 N N . MET A 1 272 ? 13.235 12.081 -14.371 1.00 39.06 272 MET A N 1
ATOM 2206 C CA . MET A 1 272 ? 11.930 11.656 -13.867 1.00 39.06 272 MET A CA 1
ATOM 2207 C C . MET A 1 272 ? 11.166 10.896 -14.960 1.00 39.06 272 MET A C 1
ATOM 2209 O O . MET A 1 272 ? 11.231 11.274 -16.130 1.00 39.06 272 MET A O 1
ATOM 2213 N N . PRO A 1 273 ? 10.454 9.801 -14.637 1.00 43.59 273 PRO A N 1
ATOM 2214 C CA . PRO A 1 273 ? 9.662 9.080 -15.624 1.00 43.59 273 PRO A CA 1
ATOM 2215 C C . PRO A 1 273 ? 8.500 9.950 -16.127 1.00 43.59 273 PRO A C 1
ATOM 2217 O O . PRO A 1 273 ? 7.657 10.392 -15.349 1.00 43.59 273 PRO A O 1
ATOM 2220 N N . ILE A 1 274 ? 8.417 10.138 -17.441 1.00 44.53 274 ILE A N 1
ATOM 2221 C CA . ILE A 1 274 ? 7.251 10.707 -18.120 1.00 44.53 274 ILE A CA 1
ATOM 2222 C C . ILE A 1 274 ? 6.131 9.660 -18.024 1.00 44.53 274 ILE A C 1
ATOM 2224 O O . ILE A 1 274 ? 6.272 8.556 -18.559 1.00 44.53 274 ILE A O 1
ATOM 2228 N N . GLY A 1 275 ? 5.045 9.983 -17.313 1.00 43.03 275 GLY A N 1
ATOM 2229 C CA . GLY A 1 275 ? 3.898 9.080 -17.128 1.00 43.03 275 GLY A CA 1
ATOM 2230 C C . GLY A 1 275 ? 4.002 8.101 -15.945 1.00 43.03 275 GLY A C 1
ATOM 2231 O O . GLY A 1 275 ? 3.466 7.002 -16.018 1.00 43.03 275 GLY A O 1
ATOM 2232 N N . GLY A 1 276 ? 4.717 8.451 -14.867 1.00 39.75 276 GLY A N 1
ATOM 2233 C CA . GLY A 1 276 ? 4.365 7.983 -13.512 1.00 39.75 276 GLY A CA 1
ATOM 2234 C C . GLY A 1 276 ? 4.785 6.578 -13.044 1.00 39.75 276 GLY A C 1
ATOM 2235 O O . GLY A 1 276 ? 4.481 6.224 -11.909 1.00 39.75 276 GLY A O 1
ATOM 2236 N N . VAL A 1 277 ? 5.515 5.765 -13.818 1.00 43.50 277 VAL A N 1
ATOM 2237 C CA . VAL A 1 277 ? 5.790 4.368 -13.398 1.00 43.50 277 VAL A CA 1
ATOM 2238 C C . VAL A 1 277 ? 6.964 4.225 -12.427 1.00 43.50 277 VAL A C 1
ATOM 2240 O O . VAL A 1 277 ? 8.103 4.567 -12.748 1.00 43.50 277 VAL A O 1
ATOM 2243 N N . ARG A 1 278 ? 6.708 3.566 -11.287 1.00 49.97 278 ARG A N 1
ATOM 2244 C CA . ARG A 1 278 ? 7.683 3.305 -10.209 1.00 49.97 278 ARG A CA 1
ATOM 2245 C C . ARG A 1 278 ? 7.793 1.831 -9.741 1.00 49.97 278 ARG A C 1
ATOM 2247 O O . ARG A 1 278 ? 8.069 1.585 -8.576 1.00 49.97 278 ARG A O 1
ATOM 2254 N N . ALA A 1 279 ? 7.609 0.822 -10.609 1.00 52.53 279 ALA A N 1
ATOM 2255 C CA . ALA A 1 279 ? 7.748 -0.606 -10.216 1.00 52.53 279 ALA A CA 1
ATOM 2256 C C . ALA A 1 279 ? 8.780 -1.437 -11.002 1.00 52.53 279 ALA A C 1
ATOM 2258 O O . ALA A 1 279 ? 8.900 -2.644 -10.770 1.00 52.53 279 ALA A O 1
ATOM 2259 N N . LEU A 1 280 ? 9.557 -0.825 -11.907 1.00 60.91 280 LEU A N 1
ATOM 2260 C CA . LEU A 1 280 ? 10.494 -1.555 -12.774 1.00 60.91 280 LEU A CA 1
ATOM 2261 C C . LEU A 1 280 ? 11.461 -2.439 -11.974 1.00 60.91 280 LEU A C 1
ATOM 2263 O O . LEU A 1 280 ? 11.697 -3.582 -12.356 1.00 60.91 280 LEU A O 1
ATOM 2267 N N . LEU A 1 281 ? 12.006 -1.944 -10.861 1.00 56.62 281 LEU A N 1
ATOM 2268 C CA . LEU A 1 281 ? 12.998 -2.685 -10.080 1.00 56.62 281 LEU A CA 1
ATOM 2269 C C . LEU A 1 281 ? 12.406 -3.873 -9.318 1.00 56.62 281 LEU A C 1
ATOM 2271 O O . LEU A 1 281 ? 13.058 -4.913 -9.261 1.00 56.62 281 LEU A O 1
ATOM 2275 N N . TYR A 1 282 ? 11.186 -3.754 -8.787 1.00 56.47 282 TYR A N 1
ATOM 2276 C CA . TYR A 1 282 ? 10.486 -4.887 -8.178 1.00 56.47 282 TYR A CA 1
ATOM 2277 C C . TYR A 1 282 ? 10.172 -5.957 -9.205 1.00 56.47 282 TYR A C 1
ATOM 2279 O O . TYR A 1 282 ? 10.546 -7.113 -9.017 1.00 56.47 282 TYR A O 1
ATOM 2287 N N . ALA A 1 283 ? 9.523 -5.557 -10.303 1.00 58.47 283 ALA A N 1
ATOM 2288 C CA . ALA A 1 283 ? 9.162 -6.470 -11.371 1.00 58.47 283 ALA A CA 1
ATOM 2289 C C . ALA A 1 283 ? 10.421 -7.161 -11.903 1.00 58.47 283 ALA A C 1
ATOM 2291 O O . ALA A 1 283 ? 10.474 -8.382 -11.959 1.00 58.47 283 ALA A O 1
ATOM 2292 N N . THR A 1 284 ? 11.483 -6.410 -12.203 1.00 60.38 284 THR A N 1
ATOM 2293 C CA . THR A 1 284 ? 12.732 -6.982 -12.722 1.00 60.38 284 THR A CA 1
ATOM 2294 C C . THR A 1 284 ? 13.378 -7.944 -11.726 1.00 60.38 284 THR A C 1
ATOM 2296 O O . THR A 1 284 ? 13.751 -9.045 -12.124 1.00 60.38 284 THR A O 1
ATOM 2299 N N . ALA A 1 285 ? 13.486 -7.586 -10.442 1.00 57.31 285 ALA A N 1
ATOM 2300 C CA . ALA A 1 285 ? 14.096 -8.461 -9.441 1.00 57.31 285 ALA A CA 1
ATOM 2301 C C . ALA A 1 285 ? 13.288 -9.753 -9.232 1.00 57.31 285 ALA A C 1
ATOM 2303 O O . ALA A 1 285 ? 13.867 -10.838 -9.223 1.00 57.31 285 ALA A O 1
ATOM 2304 N N . MET A 1 286 ? 11.956 -9.658 -9.137 1.00 58.44 286 MET A N 1
ATOM 2305 C CA . MET A 1 286 ? 11.073 -10.823 -9.009 1.00 58.44 286 MET A CA 1
ATOM 2306 C C . MET A 1 286 ? 11.122 -11.716 -10.257 1.00 58.44 286 MET A C 1
ATOM 2308 O O . MET A 1 286 ? 11.251 -12.935 -10.142 1.00 58.44 286 MET A O 1
ATOM 2312 N N . MET A 1 287 ? 11.071 -11.116 -11.451 1.00 59.12 287 MET A N 1
ATOM 2313 C CA . MET A 1 287 ? 11.141 -11.834 -12.728 1.00 59.12 287 MET A CA 1
ATOM 2314 C C . MET A 1 287 ? 12.489 -12.535 -12.924 1.00 59.12 287 MET A C 1
ATOM 2316 O O . MET A 1 287 ? 12.528 -13.663 -13.413 1.00 59.12 287 MET A O 1
ATOM 2320 N N . ALA A 1 288 ? 13.591 -11.883 -12.551 1.00 60.16 288 ALA A N 1
ATOM 2321 C CA . ALA A 1 288 ? 14.930 -12.429 -12.723 1.00 60.16 288 ALA A CA 1
ATOM 2322 C C . ALA A 1 288 ? 15.234 -13.531 -11.695 1.00 60.16 288 ALA A C 1
ATOM 2324 O O . ALA A 1 288 ? 15.759 -14.576 -12.068 1.00 60.16 288 ALA A O 1
ATOM 2325 N N . GLN A 1 289 ? 14.827 -13.357 -10.432 1.00 53.97 289 GLN A N 1
ATOM 2326 C CA . GLN A 1 289 ? 14.986 -14.388 -9.403 1.00 53.97 289 GLN A CA 1
ATOM 2327 C C . GLN A 1 289 ? 14.142 -15.640 -9.682 1.00 53.97 289 GLN A C 1
ATOM 2329 O O . GLN A 1 289 ? 14.630 -16.750 -9.501 1.00 53.97 289 GLN A O 1
ATOM 2334 N N . GLY A 1 290 ? 12.895 -15.492 -10.143 1.00 50.12 290 GLY A N 1
ATOM 2335 C CA . GLY A 1 290 ? 12.023 -16.634 -10.450 1.00 50.12 290 GLY A CA 1
ATOM 2336 C C . GLY A 1 290 ? 12.479 -17.496 -11.638 1.00 50.12 290 GLY A C 1
ATOM 2337 O O . GLY A 1 290 ? 11.849 -18.512 -11.927 1.00 50.12 290 GLY A O 1
ATOM 2338 N N . ARG A 1 291 ? 13.535 -17.087 -12.356 1.00 51.41 291 ARG A N 1
ATOM 2339 C CA . ARG A 1 291 ? 14.041 -17.738 -13.576 1.00 51.41 291 ARG A CA 1
ATOM 2340 C C . ARG A 1 291 ? 15.478 -18.248 -13.468 1.00 51.41 291 ARG A C 1
ATOM 2342 O O . ARG A 1 291 ? 15.876 -19.026 -14.340 1.00 51.41 291 ARG A O 1
ATOM 2349 N N . ASP A 1 292 ? 16.226 -17.834 -12.447 1.00 45.56 292 ASP A N 1
ATOM 2350 C CA . ASP A 1 292 ? 17.615 -18.248 -12.242 1.00 45.56 292 ASP A CA 1
ATOM 2351 C C . ASP A 1 292 ? 17.723 -19.776 -12.116 1.00 45.56 292 ASP A C 1
ATOM 2353 O O . ASP A 1 292 ? 16.986 -20.400 -11.354 1.00 45.56 292 ASP A O 1
ATOM 2357 N N . GLY A 1 293 ? 18.596 -20.387 -12.919 1.00 45.41 293 GLY A N 1
ATOM 2358 C CA . GLY A 1 293 ? 18.821 -21.837 -12.913 1.00 45.41 293 GLY A CA 1
ATOM 2359 C C . GLY A 1 293 ? 17.665 -22.723 -13.409 1.00 45.41 293 GLY A C 1
ATOM 2360 O O . GLY A 1 293 ? 17.751 -23.936 -13.248 1.00 45.41 293 GLY A O 1
ATOM 2361 N N . SER A 1 294 ? 16.599 -22.174 -14.012 1.00 46.91 294 SER A N 1
ATOM 2362 C CA . SER A 1 294 ? 15.491 -22.996 -14.541 1.00 46.91 294 SER A CA 1
ATOM 2363 C C . SER A 1 294 ? 15.882 -23.757 -15.822 1.00 46.91 294 SER A C 1
ATOM 2365 O O . SER A 1 294 ? 16.268 -23.142 -16.827 1.00 46.91 294 SER A O 1
ATOM 2367 N N . ASP A 1 295 ? 15.757 -25.090 -15.793 1.00 47.44 295 ASP A N 1
ATOM 2368 C CA . ASP A 1 295 ? 16.033 -25.996 -16.922 1.00 47.44 295 ASP A CA 1
ATOM 2369 C C . ASP A 1 295 ? 14.991 -25.855 -18.050 1.00 47.44 295 ASP A C 1
ATOM 2371 O O . ASP A 1 295 ? 13.848 -25.451 -17.823 1.00 47.44 295 ASP A O 1
ATOM 2375 N N . GLU A 1 296 ? 15.346 -26.240 -19.285 1.00 48.06 296 GLU A N 1
ATOM 2376 C CA . GLU A 1 296 ? 14.484 -26.111 -20.480 1.00 48.06 296 GLU A CA 1
ATOM 2377 C C . GLU A 1 296 ? 13.073 -26.701 -20.301 1.00 48.06 296 GLU A C 1
ATOM 2379 O O . GLU A 1 296 ? 12.089 -26.103 -20.737 1.00 48.06 296 GLU A O 1
ATOM 2384 N N . LYS A 1 297 ? 12.937 -27.812 -19.567 1.00 44.28 297 LYS A N 1
ATOM 2385 C CA . LYS A 1 297 ? 11.629 -28.429 -19.281 1.00 44.28 297 LYS A CA 1
ATOM 2386 C C . LYS A 1 297 ? 10.736 -27.583 -18.364 1.00 44.28 297 LYS A C 1
ATOM 2388 O O . LYS A 1 297 ? 9.514 -27.636 -18.488 1.00 44.28 297 LYS A O 1
ATOM 2393 N N . GLU A 1 298 ? 11.309 -26.775 -17.472 1.00 46.22 298 GLU A N 1
ATOM 2394 C CA . GLU A 1 298 ? 10.552 -25.840 -16.626 1.00 46.22 298 GLU A CA 1
ATOM 2395 C C . GLU A 1 298 ? 10.154 -24.562 -17.384 1.00 46.22 298 GLU A C 1
ATOM 2397 O O . GLU A 1 298 ? 9.169 -23.905 -17.030 1.00 46.22 298 GLU A O 1
ATOM 2402 N N . ARG A 1 299 ? 10.870 -24.241 -18.473 1.00 48.94 299 ARG A N 1
ATOM 2403 C CA . ARG A 1 299 ? 10.550 -23.136 -19.397 1.00 48.94 299 ARG A CA 1
ATOM 2404 C C . ARG A 1 299 ? 9.347 -23.462 -20.286 1.00 48.94 299 ARG A C 1
ATOM 2406 O O . ARG A 1 299 ? 8.532 -22.578 -20.549 1.00 48.94 299 ARG A O 1
ATOM 2413 N N . GLU A 1 300 ? 9.184 -24.728 -20.668 1.00 42.56 300 GLU A N 1
ATOM 2414 C CA . GLU A 1 300 ? 8.038 -25.221 -21.448 1.00 42.56 300 GLU A CA 1
ATOM 2415 C C . GLU A 1 300 ? 6.815 -25.594 -20.575 1.00 42.56 300 GLU A C 1
ATOM 2417 O O . GLU A 1 300 ? 5.678 -25.530 -21.042 1.00 42.56 300 GLU A O 1
ATOM 2422 N N . GLY A 1 301 ? 7.027 -25.921 -19.291 1.00 42.50 301 GLY A N 1
ATOM 2423 C CA . GLY A 1 301 ? 6.036 -26.512 -18.373 1.00 42.50 301 GLY A CA 1
ATOM 2424 C C . GLY A 1 301 ? 5.114 -25.572 -17.571 1.00 42.50 301 GLY A C 1
ATOM 2425 O O . GLY A 1 301 ? 4.418 -26.037 -16.672 1.00 42.50 301 GLY A O 1
ATOM 2426 N N . GLY A 1 302 ? 5.060 -24.268 -17.862 1.00 42.69 302 GLY A N 1
ATOM 2427 C CA . GLY A 1 302 ? 3.895 -23.447 -17.483 1.00 42.69 302 GLY A CA 1
ATOM 2428 C C . GLY A 1 302 ? 3.769 -22.945 -16.032 1.00 42.69 302 GLY A C 1
ATOM 2429 O O . GLY A 1 302 ? 2.653 -22.676 -15.600 1.00 42.69 302 GLY A O 1
ATOM 2430 N N . LYS A 1 303 ? 4.859 -22.739 -15.277 1.00 37.91 303 LYS A N 1
ATOM 2431 C CA . LYS A 1 303 ? 4.778 -22.112 -13.930 1.00 37.91 303 LYS A CA 1
ATOM 2432 C C . LYS A 1 303 ? 4.845 -20.579 -13.896 1.00 37.91 303 LYS A C 1
ATOM 2434 O O . LYS A 1 303 ? 4.643 -19.991 -12.841 1.00 37.91 303 LYS A O 1
ATOM 2439 N N . ALA A 1 304 ? 5.093 -19.927 -15.028 1.00 37.69 304 ALA A N 1
ATOM 2440 C CA . ALA A 1 304 ? 5.136 -18.468 -15.127 1.00 37.69 304 ALA A CA 1
ATOM 2441 C C . ALA A 1 304 ? 4.325 -18.010 -16.356 1.00 37.69 304 ALA A C 1
ATOM 2443 O O . ALA A 1 304 ? 4.887 -17.866 -17.449 1.00 37.69 304 ALA A O 1
ATOM 2444 N N . PRO A 1 305 ? 2.993 -17.865 -16.214 1.00 35.28 305 PRO A N 1
ATOM 2445 C CA . PRO A 1 305 ? 2.114 -17.389 -17.281 1.00 35.28 305 PRO A CA 1
ATOM 2446 C C . PRO A 1 305 ? 2.528 -15.984 -17.750 1.00 35.28 305 PRO A C 1
ATOM 2448 O O . PRO A 1 305 ? 2.827 -15.128 -16.925 1.00 35.28 305 PRO A O 1
ATOM 2451 N N . GLY A 1 306 ? 2.550 -15.744 -19.067 1.00 38.03 306 GLY A N 1
ATOM 2452 C CA . GLY A 1 306 ? 2.806 -14.415 -19.657 1.00 38.03 306 GLY A CA 1
ATOM 2453 C C . GLY A 1 306 ? 4.260 -14.095 -20.036 1.00 38.03 306 GLY A C 1
ATOM 2454 O O . GLY A 1 306 ? 4.516 -13.046 -20.616 1.00 38.03 306 GLY A O 1
ATOM 2455 N N . PHE A 1 307 ? 5.212 -14.993 -19.776 1.00 42.78 307 PHE A N 1
ATOM 2456 C CA . PHE A 1 307 ? 6.632 -14.785 -20.087 1.00 42.78 307 PHE A CA 1
ATOM 2457 C C . PHE A 1 307 ? 7.053 -15.411 -21.428 1.00 42.78 307 PHE A C 1
ATOM 2459 O O . PHE A 1 307 ? 6.500 -16.433 -21.844 1.00 42.78 307 PHE A O 1
ATOM 2466 N N . LEU A 1 308 ? 8.067 -14.825 -22.087 1.00 42.88 308 LEU A N 1
ATOM 2467 C CA . LEU A 1 308 ? 8.652 -15.353 -23.329 1.00 42.88 308 LEU A CA 1
ATOM 2468 C C . LEU A 1 308 ? 9.130 -16.798 -23.120 1.00 42.88 308 LEU A C 1
ATOM 2470 O O . LEU A 1 308 ? 9.929 -17.079 -22.228 1.00 42.88 308 LEU A O 1
ATOM 2474 N N . ARG A 1 309 ? 8.617 -17.718 -23.945 1.00 47.75 309 ARG A N 1
ATOM 2475 C CA . ARG A 1 309 ? 8.857 -19.169 -23.823 1.00 47.75 309 ARG A CA 1
ATOM 2476 C C . ARG A 1 309 ? 10.231 -19.606 -24.345 1.00 47.75 309 ARG A C 1
ATOM 2478 O O . ARG A 1 309 ? 10.689 -20.690 -24.015 1.00 47.75 309 ARG A O 1
ATOM 2485 N N . THR A 1 310 ? 10.897 -18.759 -25.129 1.00 49.81 310 THR A N 1
ATOM 2486 C CA . THR A 1 310 ? 12.197 -19.023 -25.763 1.00 49.81 310 THR A CA 1
ATOM 2487 C C . THR A 1 310 ? 13.081 -17.776 -25.700 1.00 49.81 310 THR A C 1
ATOM 2489 O O . THR A 1 310 ? 12.577 -16.665 -25.851 1.00 49.81 310 THR A O 1
ATOM 2492 N N . GLY A 1 311 ? 14.395 -17.950 -25.520 1.00 51.66 311 GLY A N 1
ATOM 2493 C CA . GLY A 1 311 ? 15.380 -16.863 -25.635 1.00 51.66 311 GLY A CA 1
ATOM 2494 C C . GLY A 1 311 ? 15.642 -16.034 -24.371 1.00 51.66 311 GLY A C 1
ATOM 2495 O O . GLY A 1 311 ? 16.384 -15.065 -24.453 1.00 51.66 311 GLY A O 1
ATOM 2496 N N . TRP A 1 312 ? 15.082 -16.400 -23.211 1.00 56.75 312 TRP A N 1
ATOM 2497 C CA . TRP A 1 312 ? 15.329 -15.714 -21.934 1.00 56.75 312 TRP A CA 1
ATOM 2498 C C . TRP A 1 312 ? 16.450 -16.405 -21.134 1.00 56.75 312 TRP A C 1
ATOM 2500 O O . TRP A 1 312 ? 16.191 -17.284 -20.314 1.00 56.75 312 TRP A O 1
ATOM 2510 N N . ASN A 1 313 ? 17.702 -16.036 -21.412 1.00 61.09 313 ASN A N 1
ATOM 2511 C CA . ASN A 1 313 ? 18.904 -16.488 -20.704 1.00 61.09 313 ASN A CA 1
ATOM 2512 C C . ASN A 1 313 ? 19.459 -15.347 -19.829 1.00 61.09 313 ASN A C 1
ATOM 2514 O O . ASN A 1 313 ? 20.236 -14.515 -20.299 1.00 61.09 313 ASN A O 1
ATOM 2518 N N . VAL A 1 314 ? 18.999 -15.283 -18.578 1.00 61.91 314 VAL A N 1
ATOM 2519 C CA . VAL A 1 314 ? 19.350 -14.248 -17.591 1.00 61.91 314 VAL A CA 1
ATOM 2520 C C . VAL A 1 314 ? 20.044 -14.913 -16.411 1.00 61.91 314 VAL A C 1
ATOM 2522 O O . VAL A 1 314 ? 19.546 -15.918 -15.911 1.00 61.91 314 VAL A O 1
ATOM 2525 N N . SER A 1 315 ? 21.158 -14.344 -15.953 1.00 66.50 315 SER A N 1
ATOM 2526 C CA . SER A 1 315 ? 21.826 -14.769 -14.718 1.00 66.50 315 SER A CA 1
ATOM 2527 C C . SER A 1 315 ? 21.721 -13.674 -13.667 1.00 66.50 315 SER A C 1
ATOM 2529 O O . SER A 1 315 ? 21.871 -12.489 -13.982 1.00 66.50 315 SER A O 1
ATOM 2531 N N . VAL A 1 316 ? 21.496 -14.059 -12.415 1.00 68.31 316 VAL A N 1
ATOM 2532 C CA . VAL A 1 316 ? 21.417 -13.116 -11.297 1.00 68.31 316 VAL A CA 1
ATOM 2533 C C . VAL A 1 316 ? 22.489 -13.430 -10.268 1.00 68.31 316 VAL A C 1
ATOM 2535 O O . VAL A 1 316 ? 22.827 -14.584 -10.032 1.00 68.31 316 VAL A O 1
ATOM 2538 N N . GLU A 1 317 ? 23.023 -12.394 -9.638 1.00 72.06 317 GLU A N 1
ATOM 2539 C CA . GLU A 1 317 ? 23.944 -12.530 -8.515 1.00 72.06 317 GLU A CA 1
ATOM 2540 C C . GLU A 1 317 ? 23.423 -11.682 -7.359 1.00 72.06 317 GLU A C 1
ATOM 2542 O O . GLU A 1 317 ? 22.990 -10.546 -7.561 1.00 72.06 317 GLU A O 1
ATOM 2547 N N . GLY A 1 318 ? 23.428 -12.236 -6.147 1.00 63.50 318 GLY A N 1
ATOM 2548 C CA . GLY A 1 318 ? 23.079 -11.504 -4.929 1.00 63.50 318 GLY A CA 1
ATOM 2549 C C . GLY A 1 318 ? 21.590 -11.201 -4.718 1.00 63.50 318 GLY A C 1
ATOM 2550 O O . GLY A 1 318 ? 21.261 -10.632 -3.683 1.00 63.50 318 GLY A O 1
ATOM 2551 N N . LEU A 1 319 ? 20.671 -11.595 -5.609 1.00 65.44 319 LEU A N 1
ATOM 2552 C CA . LEU A 1 319 ? 19.227 -11.432 -5.369 1.00 65.44 319 LEU A CA 1
ATOM 2553 C C . LEU A 1 319 ? 18.721 -12.395 -4.285 1.00 65.44 319 LEU A C 1
ATOM 2555 O O . LEU A 1 319 ? 19.061 -13.579 -4.279 1.00 65.44 319 LEU A O 1
ATOM 2559 N N . SER A 1 320 ? 17.865 -11.914 -3.381 1.00 58.12 320 SER A N 1
ATOM 2560 C CA . SER A 1 320 ? 17.288 -12.728 -2.301 1.00 58.12 320 SER A CA 1
ATOM 2561 C C . SER A 1 320 ? 15.767 -12.619 -2.245 1.00 58.12 320 SER A C 1
ATOM 2563 O O . SER A 1 320 ? 15.187 -11.597 -2.587 1.00 58.12 320 SER A O 1
ATOM 2565 N N . MET A 1 321 ? 15.087 -13.711 -1.866 1.00 53.62 321 MET A N 1
ATOM 2566 C CA . MET A 1 321 ? 13.641 -13.644 -1.639 1.00 53.62 321 MET A CA 1
ATOM 2567 C C . MET A 1 321 ? 13.405 -12.762 -0.416 1.00 53.62 321 MET A C 1
ATOM 2569 O O . MET A 1 321 ? 13.976 -13.025 0.645 1.00 53.62 321 MET A O 1
ATOM 2573 N N . ALA A 1 322 ? 12.551 -11.747 -0.556 1.00 42.69 322 ALA A N 1
ATOM 2574 C CA . ALA A 1 322 ? 12.314 -10.749 0.487 1.00 42.69 322 ALA A CA 1
ATOM 2575 C C . ALA A 1 322 ? 11.793 -11.353 1.808 1.00 42.69 322 ALA A C 1
ATOM 2577 O O . ALA A 1 322 ? 11.998 -10.775 2.869 1.00 42.69 322 ALA A O 1
ATOM 2578 N N . LEU A 1 323 ? 11.165 -12.534 1.778 1.00 39.38 323 LEU A N 1
ATOM 2579 C CA . LEU A 1 323 ? 10.702 -13.243 2.971 1.00 39.38 323 LEU A CA 1
ATOM 2580 C C . LEU A 1 323 ? 11.039 -14.736 2.859 1.00 39.38 323 LEU A C 1
ATOM 2582 O O . LEU A 1 323 ? 10.426 -15.468 2.084 1.00 39.38 323 LEU A O 1
ATOM 2586 N N . ARG A 1 324 ? 11.999 -15.221 3.659 1.00 31.00 324 ARG A N 1
ATOM 2587 C CA . ARG A 1 324 ? 12.090 -16.659 3.958 1.00 31.00 324 ARG A CA 1
ATOM 2588 C C . ARG A 1 324 ? 11.011 -16.972 4.990 1.00 31.00 324 ARG A C 1
ATOM 2590 O O . ARG A 1 324 ? 11.165 -16.583 6.145 1.00 31.00 324 ARG A O 1
ATOM 2597 N N . ARG A 1 325 ? 9.963 -17.706 4.601 1.00 28.48 325 ARG A N 1
ATOM 2598 C CA . ARG A 1 325 ? 9.223 -18.512 5.584 1.00 28.48 325 ARG A CA 1
ATOM 2599 C C . ARG A 1 325 ? 10.244 -19.471 6.198 1.00 28.48 325 ARG A C 1
ATOM 2601 O O . ARG A 1 325 ? 10.852 -20.249 5.462 1.00 28.48 325 ARG A O 1
ATOM 2608 N N . LYS A 1 326 ? 10.532 -19.300 7.486 1.00 28.64 326 LYS A N 1
ATOM 2609 C CA . LYS A 1 326 ? 11.282 -20.291 8.257 1.00 28.64 326 LYS A CA 1
ATOM 2610 C C . LYS A 1 326 ? 10.355 -21.416 8.668 1.00 28.64 326 LYS A C 1
ATOM 2612 O O . LYS A 1 326 ? 9.181 -21.104 8.960 1.00 28.64 326 LYS A O 1
#

Nearest PDB structures (foldseek):
  7fe3-assembly1_A  TM=7.553E-01  e=5.948E-04  Flavobacterium johnsoniae UW101
  5z3c-assembly1_A  TM=3.742E-01  e=1.204E-02  Kribbella flavida DSM 17836
  5z3b-assembly1_A  TM=3.726E-01  e=1.741E-02  Kribbella flavida DSM 17836
  5z3a-assembly1_A  TM=3.708E-01  e=2.951E-02  Kribbella flavida DSM 17836
  5z3d-assembly1_A  TM=3.734E-01  e=4.270E-02  Kribbella flavida DSM 17836

Radius of gyration: 20.61 Å; Cα contacts (8 Å, |Δi|>4): 473; chains: 1; bounding box: 53×49×52 Å

Sequence (326 aa):
MVDSSISLSGLTDSRADESHRRIIFSRYLMRVNEAAEDPPQESANSTMEEYFWHSAHWAPWSNWDLFRRSSNVYTSFLPTSLVRYQIQQGWSSGARWPKMTDPSCRVSPGKSNNLSIWEQPHPLKWKDVVKATADWMADLGPPLYVVSEDTSPNVTVNPAFELAYWRFGLGLAEAWFNELREEVPRDWTTVKNNLAPLPIQNKGIEPDFWTDPVYIDDHPSLVGLHGWLPPTEGLDLGIAKVTMEEVWARWNFSNCWGTLLHPLFQFDDVGMPIGGVRALLYATAMMAQGRDGSDEKEREGGKAPGFLRTGWNVSVEGLSMALRRK